Protein AF-A0A1V5JMW4-F1 (afdb_monomer_lite)

Radius of gyration: 37.65 Å; chains: 1; bounding box: 111×52×101 Å

Foldseek 3Di:
DVVVVVLVVLLVVLVVLLCVPPPDNDPDPVSVVLNVVVVVVSVVVVVVVVVVVVVVVVCPDDPPDPDPDPPPPPCPVVVLVVLVVVLVVQLCVLVVCLVVLPQPFDFDKDWDDDPPQDAPDLVLLLVLCVVCVPAPDDALSQVQLVVVCVQQVVQPDDSHRDDAFDFRWDWDWDDDPPDIDTDIDTRDTDHPVVVVVVLVVLCVDPNSVVRVVSGSIDIHTDGDRGDNCDPVNSVSSSVSSCSSSVVVSVVVVCPDPPRPDPPPPDPPPPPPPPD

Structure (mmCIF, N/CA/C/O backbone):
data_AF-A0A1V5JMW4-F1
#
_entry.id   AF-A0A1V5JMW4-F1
#
loop_
_atom_site.group_PDB
_atom_site.id
_atom_site.type_symbol
_atom_site.label_atom_id
_atom_site.label_alt_id
_atom_site.label_comp_id
_atom_site.label_asym_id
_atom_site.label_entity_id
_atom_site.label_seq_id
_atom_site.pdbx_PDB_ins_code
_atom_site.Cartn_x
_atom_site.Cartn_y
_atom_site.Cartn_z
_atom_site.occupancy
_atom_site.B_iso_or_equiv
_atom_site.auth_seq_id
_atom_site.auth_comp_id
_atom_site.auth_asym_id
_atom_site.auth_atom_id
_atom_site.pdbx_PDB_model_num
ATOM 1 N N . MET A 1 1 ? 44.363 -23.159 -26.638 1.00 38.12 1 MET A N 1
ATOM 2 C CA . MET A 1 1 ? 43.922 -22.724 -25.287 1.00 38.12 1 MET A CA 1
ATOM 3 C C . MET A 1 1 ? 43.849 -21.205 -25.114 1.00 38.12 1 MET A C 1
ATOM 5 O O . MET A 1 1 ? 42.805 -20.752 -24.676 1.00 38.12 1 MET A O 1
ATOM 9 N N . LYS A 1 2 ? 44.865 -20.409 -25.498 1.00 34.44 2 LYS A N 1
ATOM 10 C CA . LYS A 1 2 ? 44.879 -18.936 -25.301 1.00 34.44 2 LYS A CA 1
ATOM 11 C C . LYS A 1 2 ? 43.727 -18.145 -25.946 1.00 34.44 2 LYS A C 1
ATOM 13 O O . LYS A 1 2 ? 43.340 -17.118 -25.413 1.00 34.44 2 LYS A O 1
ATOM 18 N N . GLU A 1 3 ? 43.165 -18.594 -27.068 1.00 36.78 3 GLU A N 1
ATOM 19 C CA . GLU A 1 3 ? 42.039 -17.874 -27.691 1.00 36.78 3 GLU A CA 1
ATOM 20 C C . GLU A 1 3 ? 40.740 -18.030 -26.887 1.00 36.78 3 GLU A C 1
ATOM 22 O O . GLU A 1 3 ? 40.018 -17.056 -26.706 1.00 36.78 3 GLU A O 1
ATOM 27 N N . ARG A 1 4 ? 40.479 -19.215 -26.312 1.00 40.41 4 ARG A N 1
ATOM 28 C CA . ARG A 1 4 ? 39.267 -19.488 -25.517 1.00 40.41 4 ARG A CA 1
ATOM 29 C C . ARG A 1 4 ? 39.182 -18.623 -24.252 1.00 40.41 4 ARG A C 1
ATOM 31 O O . ARG A 1 4 ? 38.092 -18.185 -23.900 1.00 40.41 4 ARG A O 1
ATOM 38 N N . SER A 1 5 ? 40.316 -18.320 -23.615 1.00 41.94 5 SER A N 1
ATOM 39 C CA . SER A 1 5 ? 40.361 -17.479 -22.409 1.00 41.94 5 SER A CA 1
ATOM 40 C C . SER A 1 5 ? 40.086 -15.999 -22.691 1.00 41.94 5 SER A C 1
ATOM 42 O O . SER A 1 5 ? 39.535 -15.310 -21.841 1.00 41.94 5 SER A O 1
ATOM 44 N N . VAL A 1 6 ? 40.425 -15.505 -23.887 1.00 44.84 6 VAL A N 1
ATOM 45 C CA . VAL A 1 6 ? 40.206 -14.096 -24.261 1.00 44.84 6 VAL A CA 1
ATOM 46 C C . VAL A 1 6 ? 38.734 -13.831 -24.586 1.00 44.84 6 VAL A C 1
ATOM 48 O O . VAL A 1 6 ? 38.194 -12.813 -24.163 1.00 44.84 6 VAL A O 1
ATOM 51 N N . TYR A 1 7 ? 38.056 -14.760 -25.270 1.00 47.94 7 TYR A N 1
ATOM 52 C CA . TYR A 1 7 ? 36.613 -14.645 -25.520 1.00 47.94 7 TYR A CA 1
ATOM 53 C C . TYR A 1 7 ? 35.798 -14.771 -24.229 1.00 47.94 7 TYR A C 1
ATOM 55 O O . TYR A 1 7 ? 34.885 -13.979 -24.016 1.00 47.94 7 TYR A O 1
ATOM 63 N N . ALA A 1 8 ? 36.165 -15.704 -23.344 1.00 49.25 8 ALA A N 1
ATOM 64 C CA . ALA A 1 8 ? 35.539 -15.826 -22.029 1.00 49.25 8 ALA A CA 1
ATOM 65 C C . ALA A 1 8 ? 35.723 -14.550 -21.188 1.00 49.25 8 ALA A C 1
ATOM 67 O O . ALA A 1 8 ? 34.772 -14.089 -20.567 1.00 49.25 8 ALA A O 1
ATOM 68 N N . GLY A 1 9 ? 36.910 -13.932 -21.238 1.00 43.34 9 GLY A N 1
ATOM 69 C CA . GLY A 1 9 ? 37.184 -12.663 -20.563 1.00 43.34 9 GLY A CA 1
ATOM 70 C C . GLY A 1 9 ? 36.369 -11.491 -21.116 1.00 43.34 9 GLY A C 1
ATOM 71 O O . GLY A 1 9 ? 35.795 -10.737 -20.342 1.00 43.34 9 GLY A O 1
ATOM 72 N N . ALA A 1 10 ? 36.251 -11.354 -22.440 1.00 49.78 10 ALA A N 1
ATOM 73 C CA . ALA A 1 10 ? 35.463 -10.278 -23.051 1.00 49.78 10 ALA A CA 1
ATOM 74 C C . ALA A 1 10 ? 33.954 -10.416 -22.772 1.00 49.78 10 ALA A C 1
ATOM 76 O O . ALA A 1 10 ? 33.285 -9.419 -22.511 1.00 49.78 10 ALA A O 1
ATOM 77 N N . VAL A 1 11 ? 33.430 -11.648 -22.775 1.00 53.25 11 VAL A N 1
ATOM 78 C CA . VAL A 1 11 ? 32.032 -11.933 -22.409 1.00 53.25 11 VAL A CA 1
ATOM 79 C C . VAL A 1 11 ? 31.797 -11.677 -20.920 1.00 53.25 11 VAL A C 1
ATOM 81 O O . VAL A 1 11 ? 30.796 -11.060 -20.572 1.00 53.25 11 VAL A O 1
ATOM 84 N N . ALA A 1 12 ? 32.728 -12.074 -20.049 1.00 51.03 12 ALA A N 1
ATOM 85 C CA . ALA A 1 12 ? 32.632 -11.818 -18.615 1.00 51.03 12 ALA A CA 1
ATOM 86 C C . ALA A 1 12 ? 32.684 -10.317 -18.293 1.00 51.03 12 ALA A C 1
ATOM 88 O O . ALA A 1 12 ? 31.871 -9.833 -17.515 1.00 51.03 12 ALA A O 1
ATOM 89 N N . VAL A 1 13 ? 33.578 -9.557 -18.932 1.00 50.00 13 VAL A N 1
ATOM 90 C CA . VAL A 1 13 ? 33.676 -8.101 -18.740 1.00 50.00 13 VAL A CA 1
ATOM 91 C C . VAL A 1 13 ? 32.442 -7.389 -19.295 1.00 50.00 13 VAL A C 1
ATOM 93 O O . VAL A 1 13 ? 31.904 -6.512 -18.627 1.00 50.00 13 VAL A O 1
ATOM 96 N N . GLY A 1 14 ? 31.937 -7.795 -20.465 1.00 50.16 14 GLY A N 1
ATOM 97 C CA . GLY A 1 14 ? 30.683 -7.269 -21.011 1.00 50.16 14 GLY A CA 1
ATOM 98 C C . GLY A 1 14 ? 29.483 -7.561 -20.107 1.00 50.16 14 GLY A C 1
ATOM 99 O O . GLY A 1 14 ? 28.686 -6.667 -19.846 1.00 50.16 14 GLY A O 1
ATOM 100 N N . ALA A 1 15 ? 29.391 -8.780 -19.567 1.00 52.19 15 ALA A N 1
ATOM 101 C CA . ALA A 1 15 ? 28.340 -9.167 -18.630 1.00 52.19 15 ALA A CA 1
ATOM 102 C C . ALA A 1 15 ? 28.423 -8.381 -17.312 1.00 52.19 15 ALA A C 1
ATOM 104 O O . ALA A 1 15 ? 27.405 -7.893 -16.838 1.00 52.19 15 ALA A O 1
ATOM 105 N N . VAL A 1 16 ? 29.622 -8.198 -16.752 1.00 51.16 16 VAL A N 1
ATOM 106 C CA . VAL A 1 16 ? 29.826 -7.445 -15.503 1.00 51.16 16 VAL A CA 1
ATOM 107 C C . VAL A 1 16 ? 29.512 -5.961 -15.689 1.00 51.16 16 VAL A C 1
ATOM 109 O O . VAL A 1 16 ? 28.804 -5.393 -14.870 1.00 51.16 16 VAL A O 1
ATOM 112 N N . VAL A 1 17 ? 29.957 -5.333 -16.780 1.00 53.31 17 VAL A N 1
ATOM 113 C CA . VAL A 1 17 ? 29.645 -3.919 -17.058 1.00 53.31 17 VAL A CA 1
ATOM 114 C C . VAL A 1 17 ? 28.142 -3.718 -17.274 1.00 53.31 17 VAL A C 1
ATOM 116 O O . VAL A 1 17 ? 27.584 -2.739 -16.789 1.00 53.31 17 VAL A O 1
ATOM 119 N N . LEU A 1 18 ? 27.464 -4.662 -17.934 1.00 50.41 18 LEU A N 1
ATOM 120 C CA . LEU A 1 18 ? 26.011 -4.610 -18.121 1.00 50.41 18 LEU A CA 1
ATOM 121 C C . LEU A 1 18 ? 25.234 -4.833 -16.813 1.00 50.41 18 LEU A C 1
ATOM 123 O O . LEU A 1 18 ? 24.204 -4.195 -16.625 1.00 50.41 18 LEU A O 1
ATOM 127 N N . LEU A 1 19 ? 25.732 -5.683 -15.908 1.00 53.03 19 LEU A N 1
ATOM 128 C CA . LEU A 1 19 ? 25.155 -5.897 -14.573 1.00 53.03 19 LEU A CA 1
ATOM 129 C C . LEU A 1 19 ? 25.365 -4.695 -13.638 1.00 53.03 19 LEU A C 1
ATOM 131 O O . LEU A 1 19 ? 24.512 -4.418 -12.803 1.00 53.03 19 LEU A O 1
ATOM 135 N N . SER A 1 20 ? 26.468 -3.957 -13.789 1.00 47.12 20 SER A N 1
ATOM 136 C CA . SER A 1 20 ? 26.766 -2.773 -12.969 1.00 47.12 20 SER A CA 1
ATOM 137 C C . SER A 1 20 ? 26.014 -1.508 -13.399 1.00 47.12 20 SER A C 1
ATOM 139 O O . SER A 1 20 ? 25.939 -0.560 -12.627 1.00 47.12 20 SER A O 1
ATOM 141 N N . LEU A 1 21 ? 25.481 -1.469 -14.625 1.00 48.00 21 LEU A N 1
ATOM 142 C CA . LEU A 1 21 ? 24.692 -0.347 -15.159 1.00 48.00 21 LEU A CA 1
ATOM 143 C C . LEU A 1 21 ? 23.177 -0.515 -14.945 1.00 48.00 21 LEU A C 1
ATOM 145 O O . LEU A 1 21 ? 22.416 0.410 -15.230 1.00 48.00 21 LEU A O 1
ATOM 149 N N . SER A 1 22 ? 22.726 -1.675 -14.460 1.00 48.12 22 SER A N 1
ATOM 150 C CA . SER A 1 22 ? 21.332 -1.896 -14.084 1.00 48.12 22 SER A CA 1
ATOM 151 C C . SER A 1 22 ? 21.105 -1.489 -12.628 1.00 48.12 22 SER A C 1
ATOM 153 O O . SER A 1 22 ? 21.136 -2.329 -11.727 1.00 48.12 22 SER A O 1
ATOM 155 N N . ASP A 1 23 ? 20.844 -0.204 -12.395 1.00 46.22 23 ASP A N 1
ATOM 156 C CA . ASP A 1 23 ? 20.206 0.240 -11.154 1.00 46.22 23 ASP A CA 1
ATOM 157 C C . ASP A 1 23 ? 18.782 -0.334 -11.118 1.00 46.22 23 ASP A C 1
ATOM 159 O O . ASP A 1 23 ? 17.841 0.214 -11.691 1.00 46.22 23 ASP A O 1
ATOM 163 N N . GLY A 1 24 ? 18.643 -1.508 -10.502 1.00 49.34 24 GLY A N 1
ATOM 164 C CA . GLY A 1 24 ? 17.380 -2.233 -10.387 1.00 49.34 24 GLY A CA 1
ATOM 165 C C . GLY A 1 24 ? 17.503 -3.661 -10.899 1.00 49.34 24 GLY A C 1
ATOM 166 O O . GLY A 1 24 ? 17.182 -3.952 -12.049 1.00 49.34 24 GLY A O 1
ATOM 167 N N . LEU A 1 25 ? 17.912 -4.561 -10.004 1.00 44.81 25 LEU A N 1
ATOM 168 C CA . LEU A 1 25 ? 18.184 -5.991 -10.213 1.00 44.81 25 LEU A CA 1
ATOM 169 C C . LEU A 1 25 ? 17.066 -6.828 -10.887 1.00 44.81 25 LEU A C 1
ATOM 171 O O . LEU A 1 25 ? 17.274 -8.016 -11.106 1.00 44.81 25 LEU A O 1
ATOM 175 N N . PHE A 1 26 ? 15.911 -6.258 -11.259 1.00 45.25 26 PHE A N 1
ATOM 176 C CA . PHE A 1 26 ? 14.778 -6.995 -11.844 1.00 45.25 26 PHE A CA 1
ATOM 177 C C . PHE A 1 26 ? 13.937 -6.229 -12.893 1.00 45.25 26 PHE A C 1
ATOM 179 O O . PHE A 1 26 ? 12.849 -6.679 -13.244 1.00 45.25 26 PHE A O 1
ATOM 186 N N . ALA A 1 27 ? 14.391 -5.090 -13.429 1.00 45.91 27 ALA A N 1
ATOM 187 C CA . ALA A 1 27 ? 13.466 -4.133 -14.056 1.00 45.91 27 ALA A CA 1
ATOM 188 C C . ALA A 1 27 ? 13.077 -4.331 -15.540 1.00 45.91 27 ALA A C 1
ATOM 190 O O . ALA A 1 27 ? 12.331 -3.506 -16.048 1.00 45.91 27 ALA A O 1
ATOM 191 N N . SER A 1 28 ? 13.496 -5.366 -16.278 1.00 53.78 28 SER A N 1
ATOM 192 C CA . SER A 1 28 ? 12.786 -5.686 -17.537 1.00 53.78 28 SER A CA 1
ATOM 193 C C . SER A 1 28 ? 13.147 -7.048 -18.122 1.00 53.78 28 SER A C 1
ATOM 195 O O . SER A 1 28 ? 14.318 -7.404 -18.268 1.00 53.78 28 SER A O 1
ATOM 197 N N . ARG A 1 29 ? 12.127 -7.784 -18.583 1.00 47.81 29 ARG A N 1
ATOM 198 C CA . ARG A 1 29 ? 12.285 -8.944 -19.482 1.00 47.81 29 ARG A CA 1
ATOM 199 C C . ARG A 1 29 ? 13.147 -8.589 -20.703 1.00 47.81 29 ARG A C 1
ATOM 201 O O . ARG A 1 29 ? 13.899 -9.424 -21.191 1.00 47.81 29 ARG A O 1
ATOM 208 N N . SER A 1 30 ? 13.106 -7.329 -21.128 1.00 49.81 30 SER A N 1
ATOM 209 C CA . SER A 1 30 ? 13.914 -6.726 -22.191 1.00 49.81 30 SER A CA 1
ATOM 210 C C . SER A 1 30 ? 15.425 -6.833 -21.945 1.00 49.81 30 SER A C 1
ATOM 212 O O . SER A 1 30 ? 16.173 -7.132 -22.873 1.00 49.81 30 SER A O 1
ATOM 214 N N . PHE A 1 31 ? 15.885 -6.650 -20.701 1.00 53.56 31 PHE A N 1
ATOM 215 C CA . PHE A 1 31 ? 17.301 -6.772 -20.340 1.00 53.56 31 PHE A CA 1
ATOM 216 C C . PHE A 1 31 ? 17.781 -8.229 -20.393 1.00 53.56 31 PHE A C 1
ATOM 218 O O . PHE A 1 31 ? 18.826 -8.517 -20.979 1.00 53.56 31 PHE A O 1
ATOM 225 N N . LEU A 1 32 ? 16.980 -9.163 -19.866 1.00 53.50 32 LEU A N 1
ATOM 226 C CA . LEU A 1 32 ? 17.271 -10.600 -19.930 1.00 53.50 32 LEU A CA 1
ATOM 227 C C . LEU A 1 32 ? 17.246 -11.127 -21.371 1.00 53.50 32 LEU A C 1
ATOM 229 O O . LEU A 1 32 ? 18.100 -11.928 -21.745 1.00 53.50 32 LEU A O 1
ATOM 233 N N . LEU A 1 33 ? 16.323 -10.636 -22.203 1.00 51.91 33 LEU A N 1
ATOM 234 C CA . LEU A 1 33 ? 16.272 -10.955 -23.632 1.00 51.91 33 LEU A CA 1
ATOM 235 C C . LEU A 1 33 ? 17.465 -10.362 -24.392 1.00 51.91 33 LEU A C 1
ATOM 237 O O . LEU A 1 33 ? 18.016 -11.030 -25.263 1.00 51.91 33 LEU A O 1
ATOM 241 N N . GLY A 1 34 ? 17.914 -9.153 -24.042 1.00 56.25 34 GLY A N 1
ATOM 242 C CA . GLY A 1 34 ? 19.102 -8.525 -24.625 1.00 56.25 34 GLY A CA 1
ATOM 243 C C . GLY A 1 34 ? 20.405 -9.253 -24.272 1.00 56.25 34 GLY A C 1
ATOM 244 O O . GLY A 1 34 ? 21.227 -9.522 -25.152 1.00 56.25 34 GLY A O 1
ATOM 245 N N . LEU A 1 35 ? 20.579 -9.645 -23.006 1.00 60.47 35 LEU A N 1
ATOM 246 C CA . LEU A 1 35 ? 21.697 -10.490 -22.570 1.00 60.47 35 LEU A CA 1
ATOM 247 C C . LEU A 1 35 ? 21.628 -11.884 -23.202 1.00 60.47 35 LEU A C 1
ATOM 249 O O . LEU A 1 35 ? 22.633 -12.383 -23.706 1.00 60.47 35 LEU A O 1
ATOM 253 N N . GLY A 1 36 ? 20.444 -12.495 -23.250 1.00 56.00 36 GLY A N 1
ATOM 254 C CA . GLY A 1 36 ? 20.224 -13.785 -23.906 1.00 56.00 36 GLY A CA 1
ATOM 255 C C . GLY A 1 36 ? 20.567 -13.741 -25.396 1.00 56.00 36 GLY A C 1
ATOM 256 O O . GLY A 1 36 ? 21.306 -14.587 -25.889 1.00 56.00 36 GLY A O 1
ATOM 257 N N . ALA A 1 37 ? 20.118 -12.711 -26.114 1.00 54.78 37 ALA A N 1
ATOM 258 C CA . ALA A 1 37 ? 20.396 -12.550 -27.537 1.00 54.78 37 ALA A CA 1
ATOM 259 C C . ALA A 1 37 ? 21.886 -12.297 -27.815 1.00 54.78 37 ALA A C 1
ATOM 261 O O . ALA A 1 37 ? 22.452 -12.879 -28.740 1.00 54.78 37 ALA A O 1
ATOM 262 N N . THR A 1 38 ? 22.554 -11.470 -27.006 1.00 61.69 38 THR A N 1
ATOM 263 C CA . THR A 1 38 ? 23.985 -11.171 -27.190 1.00 61.69 38 THR A CA 1
ATOM 264 C C . THR A 1 38 ? 24.879 -12.360 -26.828 1.00 61.69 38 THR A C 1
ATOM 266 O O . THR A 1 38 ? 25.836 -12.652 -27.553 1.00 61.69 38 THR A O 1
ATOM 269 N N . THR A 1 39 ? 24.548 -13.108 -25.774 1.00 65.69 39 THR A N 1
ATOM 270 C CA . THR A 1 39 ? 25.250 -14.349 -25.401 1.00 65.69 39 THR A CA 1
ATOM 271 C C . THR A 1 39 ? 25.006 -15.468 -26.415 1.00 65.69 39 THR A C 1
ATOM 273 O O . THR A 1 39 ? 25.954 -16.131 -26.831 1.00 65.69 39 THR A O 1
ATOM 276 N N . ALA A 1 40 ? 23.778 -15.628 -26.914 1.00 58.12 40 ALA A N 1
ATOM 277 C CA . ALA A 1 40 ? 23.461 -16.607 -27.952 1.00 58.12 40 ALA A CA 1
ATOM 278 C C . ALA A 1 40 ? 24.160 -16.285 -29.281 1.00 58.12 40 ALA A C 1
ATOM 280 O O . ALA A 1 40 ? 24.740 -17.174 -29.903 1.00 58.12 40 ALA A O 1
ATOM 281 N N . LEU A 1 41 ? 24.181 -15.014 -29.697 1.00 62.28 41 LEU A N 1
ATOM 282 C CA . LEU A 1 41 ? 24.860 -14.585 -30.923 1.00 62.28 41 LEU A CA 1
ATOM 283 C C . LEU A 1 41 ? 26.381 -14.774 -30.824 1.00 62.28 41 LEU A C 1
ATOM 285 O O . LEU A 1 41 ? 27.020 -15.226 -31.777 1.00 62.28 41 LEU A O 1
ATOM 289 N N . THR A 1 42 ? 26.974 -14.471 -29.665 1.00 65.81 42 THR A N 1
ATOM 290 C CA . THR A 1 42 ? 28.410 -14.691 -29.436 1.00 65.81 42 THR A CA 1
ATOM 291 C C . THR A 1 42 ? 28.758 -16.181 -29.365 1.00 65.81 42 THR A C 1
ATOM 293 O O . THR A 1 42 ? 29.750 -16.588 -29.974 1.00 65.81 42 THR A O 1
ATOM 296 N N . ALA A 1 43 ? 27.923 -17.013 -28.734 1.00 62.31 43 ALA A N 1
ATOM 297 C CA . ALA A 1 43 ? 28.082 -18.468 -28.708 1.00 62.31 43 ALA A CA 1
ATOM 298 C C . ALA A 1 43 ? 27.934 -19.099 -30.105 1.00 62.31 43 ALA A C 1
ATOM 300 O O . ALA A 1 43 ? 28.785 -19.890 -30.512 1.00 62.31 43 ALA A O 1
ATOM 301 N N . ALA A 1 44 ? 26.926 -18.696 -30.884 1.00 57.06 44 ALA A N 1
ATOM 302 C CA . ALA A 1 44 ? 26.737 -19.152 -32.261 1.00 57.06 44 ALA A CA 1
ATOM 303 C C . ALA A 1 44 ? 27.935 -18.780 -33.149 1.00 57.06 44 ALA A C 1
ATOM 305 O O . ALA A 1 44 ? 28.423 -19.596 -33.933 1.00 57.06 44 ALA A O 1
ATOM 306 N N . MET A 1 45 ? 28.479 -17.571 -32.978 1.00 61.72 45 MET A N 1
ATOM 307 C CA . MET A 1 45 ? 29.656 -17.130 -33.722 1.00 61.72 45 MET A CA 1
ATOM 308 C C . MET A 1 45 ? 30.934 -17.875 -33.298 1.00 61.72 45 MET A C 1
ATOM 310 O O . MET A 1 45 ? 31.808 -18.114 -34.137 1.00 61.72 45 MET A O 1
ATOM 314 N N . ALA A 1 46 ? 31.045 -18.283 -32.030 1.00 63.25 46 ALA A N 1
ATOM 315 C CA . ALA A 1 46 ? 32.133 -19.126 -31.539 1.00 63.25 46 ALA A CA 1
ATOM 316 C C . ALA A 1 46 ? 32.042 -20.563 -32.083 1.00 63.25 46 ALA A C 1
ATOM 318 O O . ALA A 1 46 ? 33.045 -21.090 -32.566 1.00 63.25 46 ALA A O 1
ATOM 319 N N . LEU A 1 47 ? 30.848 -21.165 -32.086 1.00 56.75 47 LEU A N 1
ATOM 320 C CA . LEU A 1 47 ? 30.606 -22.510 -32.622 1.00 56.75 47 LEU A CA 1
ATOM 321 C C . LEU A 1 47 ? 30.862 -22.577 -34.131 1.00 56.75 47 LEU A C 1
ATOM 323 O O . LEU A 1 47 ? 31.635 -23.423 -34.579 1.00 56.75 47 LEU A O 1
ATOM 327 N N . PHE A 1 48 ? 30.339 -21.616 -34.899 1.00 61.28 48 PHE A N 1
ATOM 328 C CA . PHE A 1 48 ? 30.591 -21.511 -36.341 1.00 61.28 48 PHE A CA 1
ATOM 329 C C . PHE A 1 48 ? 32.087 -21.376 -36.669 1.00 61.28 48 PHE A C 1
ATOM 331 O O . PHE A 1 48 ? 32.576 -21.852 -37.697 1.00 61.28 48 PHE A O 1
ATOM 338 N N . ARG A 1 49 ? 32.858 -20.722 -35.791 1.00 60.00 49 ARG A N 1
ATOM 339 C CA . ARG A 1 49 ? 34.317 -20.643 -35.939 1.00 60.00 49 ARG A CA 1
ATOM 340 C C . ARG A 1 49 ? 35.012 -21.953 -35.608 1.00 60.00 49 ARG A C 1
ATOM 342 O O . ARG A 1 49 ? 35.947 -22.301 -36.326 1.00 60.00 49 ARG A O 1
ATOM 349 N N . MET A 1 50 ? 34.565 -22.656 -34.570 1.00 54.56 50 MET A N 1
ATOM 350 C CA . MET A 1 50 ? 35.150 -23.928 -34.146 1.00 54.56 50 MET A CA 1
ATOM 351 C C . MET A 1 50 ? 34.961 -25.005 -35.218 1.00 54.56 50 MET A C 1
ATOM 353 O O . MET A 1 50 ? 35.926 -25.653 -35.614 1.00 54.56 50 MET A O 1
ATOM 357 N N . GLU A 1 51 ? 33.759 -25.095 -35.785 1.00 54.44 51 GLU A N 1
ATOM 358 C CA . GLU A 1 51 ? 33.432 -26.003 -36.887 1.00 54.44 51 GLU A CA 1
ATOM 359 C C . GLU A 1 51 ? 34.315 -25.740 -38.122 1.00 54.44 51 GLU A C 1
ATOM 361 O O . GLU A 1 51 ? 34.876 -26.650 -38.736 1.00 54.44 51 GLU A O 1
ATOM 366 N N . ARG A 1 52 ? 34.544 -24.462 -38.443 1.00 56.59 52 ARG A N 1
ATOM 367 C CA . ARG A 1 52 ? 35.386 -24.062 -39.577 1.00 56.59 52 ARG A CA 1
ATOM 368 C C . ARG A 1 52 ? 36.887 -24.243 -39.318 1.00 56.59 52 ARG A C 1
ATOM 370 O O . ARG A 1 52 ? 37.646 -24.386 -40.279 1.00 56.59 52 ARG A O 1
ATOM 377 N N . GLN A 1 53 ? 37.324 -24.209 -38.057 1.00 55.41 53 GLN A N 1
ATOM 378 C CA . GLN A 1 53 ? 38.692 -24.548 -37.649 1.00 55.41 53 GLN A CA 1
ATOM 379 C C . GLN A 1 53 ? 38.929 -26.057 -37.741 1.00 55.41 53 GLN A C 1
ATOM 381 O O . GLN A 1 53 ? 39.901 -26.457 -38.377 1.00 55.41 53 GLN A O 1
ATOM 386 N N . TRP A 1 54 ? 38.007 -26.883 -37.242 1.00 48.16 54 TRP A N 1
ATOM 387 C CA . TRP A 1 54 ? 38.072 -28.339 -37.403 1.00 48.16 54 TRP A CA 1
ATOM 388 C C . TRP A 1 54 ? 38.071 -28.760 -38.877 1.00 48.16 54 TRP A C 1
ATOM 390 O O . TRP A 1 54 ? 38.907 -29.558 -39.296 1.00 48.16 54 TRP A O 1
ATOM 400 N N . GLY A 1 55 ? 37.252 -28.120 -39.718 1.00 54.72 55 GLY A N 1
ATOM 401 C CA . GLY A 1 55 ? 37.287 -28.336 -41.170 1.00 54.72 55 GLY A CA 1
ATOM 402 C C . GLY A 1 55 ? 38.595 -27.907 -41.861 1.00 54.72 55 GLY A C 1
ATOM 403 O O . GLY A 1 55 ? 38.848 -28.305 -42.999 1.00 54.72 55 GLY A O 1
ATOM 404 N N . ARG A 1 56 ? 39.437 -27.092 -41.205 1.00 53.09 56 ARG A N 1
ATOM 405 C CA . ARG A 1 56 ? 40.783 -26.722 -41.681 1.00 53.09 56 ARG A CA 1
ATOM 406 C C . ARG A 1 56 ? 41.869 -27.655 -41.150 1.00 53.09 56 ARG A C 1
ATOM 408 O O . ARG A 1 56 ? 42.800 -27.935 -41.896 1.00 53.09 56 ARG A O 1
ATOM 415 N N . GLU A 1 57 ? 41.749 -28.142 -39.918 1.00 49.38 57 GLU A N 1
ATOM 416 C CA . GLU A 1 57 ? 42.703 -29.083 -39.311 1.00 49.38 57 GLU A CA 1
ATOM 417 C C . GLU A 1 57 ? 42.652 -30.469 -39.977 1.00 49.38 57 GLU A C 1
ATOM 419 O O . GLU A 1 57 ? 43.694 -31.088 -40.171 1.00 49.38 57 GLU A O 1
ATOM 424 N N . HIS A 1 58 ? 41.481 -30.910 -40.456 1.00 48.06 58 HIS A N 1
ATOM 425 C CA . HIS A 1 58 ? 41.345 -32.163 -41.216 1.00 48.06 58 HIS A CA 1
ATOM 426 C C . HIS A 1 58 ? 41.808 -32.084 -42.687 1.00 48.06 58 HIS A C 1
ATOM 428 O O . HIS A 1 58 ? 41.739 -33.077 -43.410 1.00 48.06 58 HIS A O 1
ATOM 434 N N . ARG A 1 59 ? 42.324 -30.938 -43.159 1.00 48.84 59 ARG A N 1
ATOM 435 C CA . ARG A 1 59 ? 42.926 -30.805 -44.500 1.00 48.84 59 ARG A CA 1
ATOM 436 C C . ARG A 1 59 ? 44.448 -30.966 -44.439 1.00 48.84 59 ARG A C 1
ATOM 438 O O . ARG A 1 59 ? 45.187 -30.034 -44.736 1.00 48.84 59 ARG A O 1
ATOM 445 N N . LEU A 1 60 ? 44.914 -32.163 -44.078 1.00 54.34 60 LEU A N 1
ATOM 446 C CA . LEU A 1 60 ? 46.334 -32.550 -44.179 1.00 54.34 60 LEU A CA 1
ATOM 447 C C . LEU A 1 60 ? 46.795 -32.770 -45.633 1.00 54.34 60 LEU A C 1
ATOM 449 O O . LEU A 1 60 ? 47.992 -32.784 -45.900 1.00 54.34 60 LEU A O 1
ATOM 453 N N . PHE A 1 61 ? 45.860 -32.846 -46.585 1.00 52.38 61 PHE A N 1
ATOM 454 C CA . PHE A 1 61 ? 46.157 -32.908 -48.013 1.00 52.38 61 PHE A CA 1
ATOM 455 C C . PHE A 1 61 ? 45.727 -31.608 -48.694 1.00 52.38 61 PHE A C 1
ATOM 457 O O . PHE A 1 61 ? 44.548 -31.375 -48.966 1.00 52.38 61 PHE A O 1
ATOM 464 N N . LEU A 1 62 ? 46.700 -30.735 -48.952 1.00 53.50 62 LEU A N 1
ATOM 465 C CA . LEU A 1 62 ? 46.552 -29.624 -49.886 1.00 53.50 62 LEU A CA 1
ATOM 466 C C . LEU A 1 62 ? 46.835 -30.174 -51.290 1.00 53.50 62 LEU A C 1
ATOM 468 O O . LEU A 1 62 ? 47.998 -30.456 -51.580 1.00 53.50 62 LEU A O 1
ATOM 472 N N . PRO A 1 63 ? 45.830 -30.351 -52.169 1.00 55.34 63 PRO A N 1
ATOM 473 C CA . PRO A 1 63 ? 46.120 -30.658 -53.560 1.00 55.34 63 PRO A CA 1
ATOM 474 C C . PRO A 1 63 ? 46.890 -29.472 -54.145 1.00 55.34 63 PRO A C 1
ATOM 476 O O . PRO A 1 63 ? 46.364 -28.358 -54.192 1.00 55.34 63 PRO A O 1
ATOM 479 N N . LEU A 1 64 ? 48.141 -29.699 -54.549 1.00 54.84 64 LEU A N 1
ATOM 480 C CA . LEU A 1 64 ? 48.921 -28.724 -55.305 1.00 54.84 64 LEU A CA 1
ATOM 481 C C . LEU A 1 64 ? 48.238 -28.549 -56.668 1.00 54.84 64 LEU A C 1
ATOM 483 O O . LEU A 1 64 ? 48.154 -29.511 -57.435 1.00 54.84 64 LEU A O 1
ATOM 487 N N . PRO A 1 65 ? 47.681 -27.366 -56.970 1.00 54.34 65 PRO A N 1
ATOM 488 C CA . PRO A 1 65 ? 46.994 -27.164 -58.232 1.00 54.34 65 PRO A CA 1
ATOM 489 C C . PRO A 1 65 ? 48.033 -27.069 -59.358 1.00 54.34 65 PRO A C 1
ATOM 491 O O . PRO A 1 65 ? 48.861 -26.166 -59.363 1.00 54.34 65 PRO A O 1
ATOM 494 N N . ILE A 1 66 ? 47.967 -27.985 -60.329 1.00 56.38 66 ILE A N 1
ATOM 495 C CA . ILE A 1 66 ? 48.841 -28.009 -61.524 1.00 56.38 66 ILE A CA 1
ATOM 496 C C . ILE A 1 66 ? 48.504 -26.851 -62.495 1.00 56.38 66 ILE A C 1
ATOM 498 O O . ILE A 1 66 ? 49.268 -26.538 -63.401 1.00 56.38 66 ILE A O 1
ATOM 502 N N . LEU A 1 67 ? 47.386 -26.152 -62.274 1.00 55.75 67 LEU A N 1
ATOM 503 C CA . LEU A 1 67 ? 46.966 -24.973 -63.034 1.00 55.75 67 LEU A CA 1
ATOM 504 C C . LEU A 1 67 ? 46.732 -23.784 -62.090 1.00 55.75 67 LEU A C 1
ATOM 506 O O . LEU A 1 67 ? 46.088 -23.965 -61.048 1.00 55.75 67 LEU A O 1
ATOM 510 N N . PRO A 1 68 ? 47.173 -22.561 -62.446 1.00 51.03 68 PRO A N 1
ATOM 511 C CA . PRO A 1 68 ? 46.888 -21.365 -61.668 1.00 51.03 68 PRO A CA 1
ATOM 512 C C . PRO A 1 68 ? 45.388 -21.062 -61.754 1.00 51.03 68 PRO A C 1
ATOM 514 O O . PRO A 1 68 ? 44.906 -20.404 -62.672 1.00 51.03 68 PRO A O 1
ATOM 517 N N . ARG A 1 69 ? 44.609 -21.563 -60.792 1.00 54.28 69 ARG A N 1
ATOM 518 C CA . ARG A 1 69 ? 43.234 -21.094 -60.610 1.00 54.28 69 ARG A CA 1
ATOM 519 C C . ARG A 1 69 ? 43.298 -19.635 -60.155 1.00 54.28 69 ARG A C 1
ATOM 521 O O . ARG A 1 69 ? 44.008 -19.365 -59.183 1.00 54.28 69 ARG A O 1
ATOM 528 N N . PRO A 1 70 ? 42.536 -18.707 -60.764 1.00 45.09 70 PRO A N 1
ATOM 529 C CA . PRO A 1 70 ? 42.360 -17.390 -60.182 1.00 45.09 70 PRO A CA 1
ATOM 530 C C . PRO A 1 70 ? 41.740 -17.604 -58.807 1.00 45.09 70 PRO A C 1
ATOM 532 O O . PRO A 1 70 ? 40.627 -18.123 -58.672 1.00 45.09 70 PRO A O 1
ATOM 535 N N . TRP A 1 71 ? 42.513 -17.287 -57.776 1.00 44.91 71 TRP A N 1
ATOM 536 C CA . TRP A 1 71 ? 42.093 -17.389 -56.394 1.00 44.91 71 TRP A CA 1
ATOM 537 C C . TRP A 1 71 ? 40.911 -16.437 -56.223 1.00 44.91 71 TRP A C 1
ATOM 539 O O . TRP A 1 71 ? 41.088 -15.242 -56.002 1.00 44.91 71 TRP A O 1
ATOM 549 N N . ARG A 1 72 ? 39.676 -16.935 -56.360 1.00 47.94 72 ARG A N 1
ATOM 550 C CA . ARG A 1 72 ? 38.497 -16.184 -55.930 1.00 47.94 72 ARG A CA 1
ATOM 551 C C . ARG A 1 72 ? 38.654 -16.027 -54.426 1.00 47.94 72 ARG A C 1
ATOM 553 O O . ARG A 1 72 ? 38.415 -16.971 -53.676 1.00 47.94 72 ARG A O 1
ATOM 560 N N . GLY A 1 73 ? 39.144 -14.862 -54.002 1.00 45.53 73 GLY A N 1
ATOM 561 C CA . GLY A 1 73 ? 39.227 -14.439 -52.611 1.00 45.53 73 GLY A CA 1
ATOM 562 C C . GLY A 1 73 ? 37.830 -14.476 -52.010 1.00 45.53 73 GLY A C 1
ATOM 563 O O . GLY A 1 73 ? 37.089 -13.500 -52.059 1.00 45.53 73 GLY A O 1
ATOM 564 N N . GLY A 1 74 ? 37.436 -15.652 -51.524 1.00 44.06 74 GLY A N 1
ATOM 565 C CA . GLY A 1 74 ? 36.086 -15.925 -51.071 1.00 44.06 74 GLY A CA 1
ATOM 566 C C . GLY A 1 74 ? 35.697 -14.981 -49.943 1.00 44.06 74 GLY A C 1
ATOM 567 O O . GLY A 1 74 ? 36.250 -15.057 -48.848 1.00 44.06 74 GLY A O 1
ATOM 568 N N . ALA A 1 75 ? 34.726 -14.116 -50.231 1.00 47.41 75 ALA A N 1
ATOM 569 C CA . ALA A 1 75 ? 33.848 -13.442 -49.278 1.00 47.41 75 ALA A CA 1
ATOM 570 C C . ALA A 1 75 ? 34.515 -12.706 -48.094 1.00 47.41 75 ALA A C 1
ATOM 572 O O . ALA A 1 75 ? 33.885 -12.537 -47.050 1.00 47.41 75 ALA A O 1
ATOM 573 N N . ALA A 1 76 ? 35.757 -12.230 -48.229 1.00 47.50 76 ALA A N 1
ATOM 574 C CA . ALA A 1 76 ? 36.350 -11.351 -47.216 1.00 47.50 76 ALA A CA 1
ATOM 575 C C . ALA A 1 76 ? 35.602 -10.003 -47.155 1.00 47.50 76 ALA A C 1
ATOM 577 O O . ALA A 1 76 ? 35.249 -9.551 -46.070 1.00 47.50 76 ALA A O 1
ATOM 578 N N . LEU A 1 77 ? 35.227 -9.443 -48.317 1.00 44.12 77 LEU A N 1
ATOM 579 C CA . LEU A 1 77 ? 34.453 -8.195 -48.407 1.00 44.12 77 LEU A CA 1
ATOM 580 C C . LEU A 1 77 ? 33.027 -8.293 -47.826 1.00 44.12 77 LEU A C 1
ATOM 582 O O . LEU A 1 77 ? 32.479 -7.287 -47.385 1.00 44.12 77 LEU A O 1
ATOM 586 N N . GLY A 1 78 ? 32.413 -9.482 -47.816 1.00 51.59 78 GLY A N 1
ATOM 587 C CA . GLY A 1 78 ? 31.069 -9.684 -47.254 1.00 51.59 78 GLY A CA 1
ATOM 588 C C . GLY A 1 78 ? 31.062 -9.784 -45.726 1.00 51.59 78 GLY A C 1
ATOM 589 O O . GLY A 1 78 ? 30.100 -9.374 -45.081 1.00 51.59 78 GLY A O 1
ATOM 590 N N . ARG A 1 79 ? 32.157 -10.282 -45.135 1.00 55.38 79 ARG A N 1
ATOM 591 C CA . ARG A 1 79 ? 32.298 -10.463 -43.683 1.00 55.38 79 ARG A CA 1
ATOM 592 C C . ARG A 1 79 ? 32.386 -9.131 -42.940 1.00 55.38 79 ARG A C 1
ATOM 594 O O . ARG A 1 79 ? 31.760 -8.990 -41.895 1.00 55.38 79 ARG A O 1
ATOM 601 N N . ASP A 1 80 ? 33.128 -8.175 -43.491 1.00 60.50 80 ASP A N 1
ATOM 602 C CA . ASP A 1 80 ? 33.287 -6.849 -42.884 1.00 60.50 80 ASP A CA 1
ATOM 603 C C . ASP A 1 80 ? 32.002 -6.018 -42.978 1.00 60.50 80 ASP A C 1
ATOM 605 O O . ASP A 1 80 ? 31.672 -5.281 -42.055 1.00 60.50 80 ASP A O 1
ATOM 609 N N . ARG A 1 81 ? 31.227 -6.177 -44.057 1.00 64.94 81 ARG A N 1
ATOM 610 C CA . ARG A 1 81 ? 29.923 -5.513 -44.202 1.00 64.94 81 ARG A CA 1
ATOM 611 C C . ARG A 1 81 ? 28.879 -6.092 -43.248 1.00 64.94 81 ARG A C 1
ATOM 613 O O . ARG A 1 81 ? 28.138 -5.335 -42.632 1.00 64.94 81 ARG A O 1
ATOM 620 N N . ALA A 1 82 ? 28.853 -7.417 -43.083 1.00 64.81 82 ALA A N 1
ATOM 621 C CA . ALA A 1 82 ? 27.920 -8.084 -42.176 1.00 64.81 82 ALA A CA 1
ATOM 622 C C . ALA A 1 82 ? 28.176 -7.727 -40.702 1.00 64.81 82 ALA A C 1
ATOM 624 O O . ALA A 1 82 ? 27.233 -7.520 -39.946 1.00 64.81 82 ALA A O 1
ATOM 625 N N . SER A 1 83 ? 29.440 -7.615 -40.290 1.00 67.50 83 SER A N 1
ATOM 626 C CA . SER A 1 83 ? 29.787 -7.285 -38.905 1.00 67.50 83 SER A CA 1
ATOM 627 C C . SER A 1 83 ? 29.504 -5.818 -38.557 1.00 67.50 83 SER A C 1
ATOM 629 O O . SER A 1 83 ? 29.009 -5.524 -37.471 1.00 67.50 83 SER A O 1
ATOM 631 N N . VAL A 1 84 ? 29.721 -4.902 -39.504 1.00 75.62 84 VAL A N 1
ATOM 632 C CA . VAL A 1 84 ? 29.304 -3.498 -39.371 1.00 75.62 84 VAL A CA 1
ATOM 633 C C . VAL A 1 84 ? 27.779 -3.384 -39.309 1.00 75.62 84 VAL A C 1
ATOM 635 O O . VAL A 1 84 ? 27.262 -2.651 -38.472 1.00 75.62 84 VAL A O 1
ATOM 638 N N . LEU A 1 85 ? 27.048 -4.151 -40.123 1.00 73.06 85 LEU A N 1
ATOM 639 C CA . LEU A 1 85 ? 25.583 -4.163 -40.104 1.00 73.06 85 LEU A CA 1
ATOM 640 C C . LEU A 1 85 ? 25.023 -4.670 -38.766 1.00 73.06 85 LEU A C 1
ATOM 642 O O . LEU A 1 85 ? 24.075 -4.087 -38.250 1.00 73.06 85 LEU A O 1
ATOM 646 N N . ILE A 1 86 ? 25.640 -5.691 -38.163 1.00 72.00 86 ILE A N 1
ATOM 647 C CA . ILE A 1 86 ? 25.268 -6.184 -36.825 1.00 72.00 86 ILE A CA 1
ATOM 648 C C . ILE A 1 86 ? 25.509 -5.115 -35.751 1.00 72.00 86 ILE A C 1
ATOM 650 O O . ILE A 1 86 ? 24.662 -4.933 -34.880 1.00 72.00 86 ILE A O 1
ATOM 654 N N . LEU A 1 87 ? 26.628 -4.386 -35.815 1.00 77.06 87 LEU A N 1
ATOM 655 C CA . LEU A 1 87 ? 26.901 -3.290 -34.882 1.00 77.06 87 LEU A CA 1
ATOM 656 C C . LEU A 1 87 ? 25.862 -2.168 -35.009 1.00 77.06 87 LEU A C 1
ATOM 658 O O . LEU A 1 87 ? 25.363 -1.681 -33.998 1.00 77.06 87 LEU A O 1
ATOM 662 N N . ILE A 1 88 ? 25.513 -1.787 -36.241 1.00 79.06 88 ILE A N 1
ATOM 663 C CA . ILE A 1 88 ? 24.469 -0.788 -36.505 1.00 79.06 88 ILE A CA 1
ATOM 664 C C . ILE A 1 88 ? 23.125 -1.270 -35.949 1.00 79.06 88 ILE A C 1
ATOM 666 O O . ILE A 1 88 ? 22.436 -0.506 -35.279 1.00 79.06 88 ILE A O 1
ATOM 670 N N . LEU A 1 89 ? 22.774 -2.540 -36.173 1.00 76.81 89 LEU A N 1
ATOM 671 C CA . LEU A 1 89 ? 21.531 -3.122 -35.672 1.00 76.81 89 LEU A CA 1
ATOM 672 C C . LEU A 1 89 ? 21.484 -3.117 -34.136 1.00 76.81 89 LEU A C 1
ATOM 674 O O . LEU A 1 89 ? 20.470 -2.732 -33.566 1.00 76.81 89 LEU A O 1
ATOM 678 N N . LEU A 1 90 ? 22.587 -3.479 -33.470 1.00 77.50 90 LEU A N 1
ATOM 679 C CA . LEU A 1 90 ? 22.700 -3.435 -32.008 1.00 77.50 90 LEU A CA 1
ATOM 680 C C . LEU A 1 90 ? 22.542 -2.008 -31.472 1.00 77.50 90 LEU A C 1
ATOM 682 O O . LEU A 1 90 ? 21.786 -1.792 -30.533 1.00 77.50 90 LEU A O 1
ATOM 686 N N . LEU A 1 91 ? 23.194 -1.020 -32.090 1.00 82.00 91 LEU A N 1
ATOM 687 C CA . LEU A 1 91 ? 23.066 0.387 -31.693 1.00 82.00 91 LEU A CA 1
ATOM 688 C C . LEU A 1 91 ? 21.663 0.960 -31.955 1.00 82.00 91 LEU A C 1
ATOM 690 O O . LEU A 1 91 ? 21.251 1.898 -31.273 1.00 82.00 91 LEU A O 1
ATOM 694 N N . ALA A 1 92 ? 20.913 0.393 -32.903 1.00 79.62 92 ALA A N 1
ATOM 695 C CA . ALA A 1 92 ? 19.546 0.804 -33.209 1.00 79.62 92 ALA A CA 1
ATOM 696 C C . ALA A 1 92 ? 18.502 0.279 -32.203 1.00 79.62 92 ALA A C 1
ATOM 698 O O . ALA A 1 92 ? 17.423 0.860 -32.102 1.00 79.62 92 ALA A O 1
ATOM 699 N N . VAL A 1 93 ? 18.804 -0.766 -31.421 1.00 78.69 93 VAL A N 1
ATOM 700 C CA . VAL A 1 93 ? 17.882 -1.373 -30.434 1.00 78.69 93 VAL A CA 1
ATOM 701 C C . VAL A 1 93 ? 17.250 -0.349 -29.470 1.00 78.69 93 VAL A C 1
ATOM 703 O O . VAL A 1 93 ? 16.019 -0.298 -29.398 1.00 78.69 93 VAL A O 1
ATOM 706 N N . PRO A 1 94 ? 18.013 0.504 -28.753 1.00 75.94 94 PRO A N 1
ATOM 707 C CA . PRO A 1 94 ? 17.422 1.476 -27.82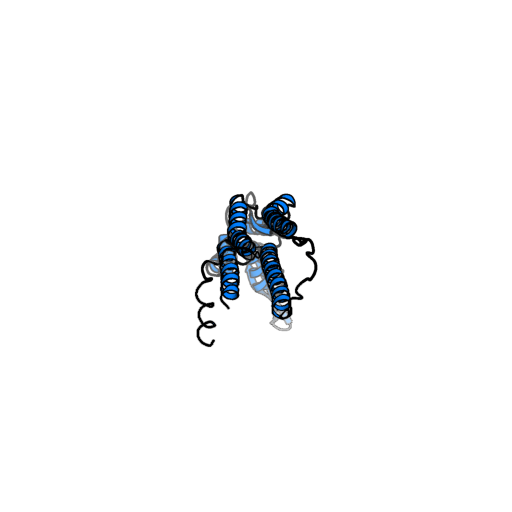6 1.00 75.94 94 PRO A CA 1
ATOM 708 C C . PRO A 1 94 ? 16.605 2.570 -28.534 1.00 75.94 94 PRO A C 1
ATOM 710 O O . PRO A 1 94 ? 15.660 3.102 -27.953 1.00 75.94 94 PRO A O 1
ATOM 713 N N . LEU A 1 95 ? 16.935 2.895 -29.790 1.00 78.19 95 LEU A N 1
ATOM 714 C CA . LEU A 1 95 ? 16.183 3.854 -30.607 1.00 78.19 95 LEU A CA 1
ATOM 715 C C . LEU A 1 95 ? 14.831 3.281 -31.033 1.00 78.19 95 LEU A C 1
ATOM 717 O O . LEU A 1 95 ? 13.822 3.975 -30.931 1.00 78.19 95 LEU A O 1
ATOM 721 N N . VAL A 1 96 ? 14.803 2.012 -31.452 1.00 75.00 96 VAL A N 1
ATOM 722 C CA . VAL A 1 96 ? 13.561 1.305 -31.788 1.00 75.00 96 VAL A CA 1
ATOM 723 C C . VAL A 1 96 ? 12.667 1.210 -30.558 1.00 75.00 96 VAL A C 1
ATOM 725 O O . VAL A 1 96 ? 11.510 1.597 -30.643 1.00 75.00 96 VAL A O 1
ATOM 728 N N . TYR A 1 97 ? 13.206 0.812 -29.402 1.00 71.62 97 TYR A N 1
ATOM 729 C CA . TYR A 1 97 ? 12.433 0.721 -28.158 1.00 71.62 97 TYR A CA 1
ATOM 730 C C . TYR A 1 97 ? 11.836 2.071 -27.723 1.00 71.62 97 TYR A C 1
ATOM 732 O O . TYR A 1 97 ? 10.694 2.142 -27.270 1.00 71.62 97 TYR A O 1
ATOM 740 N N . ARG A 1 98 ? 12.585 3.169 -27.903 1.00 72.81 98 ARG A N 1
ATOM 741 C CA . ARG A 1 98 ? 12.081 4.528 -27.663 1.00 72.81 98 ARG A CA 1
ATOM 742 C C . ARG A 1 98 ? 10.979 4.917 -28.655 1.00 72.81 98 ARG A C 1
ATOM 744 O O . ARG A 1 98 ? 10.015 5.557 -28.250 1.00 72.81 98 ARG A O 1
ATOM 751 N N . ALA A 1 99 ? 11.121 4.557 -29.930 1.00 71.62 99 ALA A N 1
ATOM 752 C CA . ALA A 1 99 ? 10.158 4.888 -30.979 1.00 71.62 99 ALA A CA 1
ATOM 753 C C . ALA A 1 99 ? 8.862 4.067 -30.883 1.00 71.62 99 ALA A C 1
ATOM 755 O O . ALA A 1 99 ? 7.791 4.587 -31.178 1.00 71.62 99 ALA A O 1
ATOM 756 N N . THR A 1 100 ? 8.942 2.806 -30.450 1.00 68.19 100 THR A N 1
ATOM 757 C CA . THR A 1 100 ? 7.773 1.928 -30.295 1.00 68.19 100 THR A CA 1
ATOM 758 C C . THR A 1 100 ? 6.972 2.213 -29.030 1.00 68.19 100 THR A C 1
ATOM 760 O O . THR A 1 100 ? 5.884 1.667 -28.882 1.00 68.19 100 THR A O 1
ATOM 763 N N . GLY A 1 101 ? 7.480 3.048 -28.115 1.00 59.56 101 GLY A N 1
ATOM 764 C CA . GLY A 1 101 ? 6.740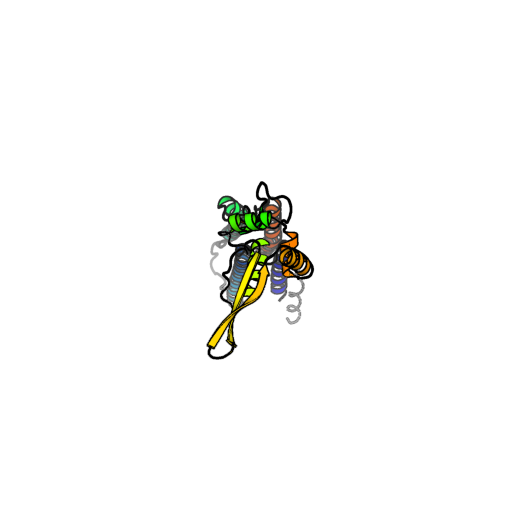 3.467 -26.923 1.00 59.56 101 GLY A CA 1
ATOM 765 C C . GLY A 1 101 ? 6.335 2.308 -26.008 1.00 59.56 101 GLY A C 1
ATOM 766 O O . GLY A 1 101 ? 5.428 2.463 -25.198 1.00 59.56 101 GLY A O 1
ATOM 767 N N . THR A 1 102 ? 7.006 1.157 -26.109 1.00 56.34 102 THR A N 1
ATOM 768 C CA . THR A 1 102 ? 6.757 -0.057 -25.312 1.00 56.34 102 THR A CA 1
ATOM 769 C C . THR A 1 102 ? 7.282 0.089 -23.883 1.00 56.34 102 THR A C 1
ATOM 771 O O . THR A 1 102 ? 7.886 -0.827 -23.333 1.00 56.34 102 THR A O 1
ATOM 774 N N . GLY A 1 103 ? 7.115 1.268 -23.284 1.00 57.03 103 GLY A N 1
ATOM 775 C CA . GLY A 1 103 ? 7.311 1.447 -21.858 1.00 57.03 103 GLY A CA 1
ATOM 776 C C . GLY A 1 103 ? 6.164 0.746 -21.150 1.00 57.03 103 GLY A C 1
ATOM 777 O O . GLY A 1 103 ? 5.020 1.174 -21.279 1.00 57.03 103 GLY A O 1
ATOM 778 N N . GLU A 1 104 ? 6.454 -0.339 -20.436 1.00 56.84 104 GLU A N 1
ATOM 779 C CA . GLU A 1 104 ? 5.468 -0.956 -19.554 1.00 56.84 104 GLU A CA 1
ATOM 780 C C . GLU A 1 104 ? 4.959 0.117 -18.578 1.00 56.84 104 GLU A C 1
ATOM 782 O O . GLU A 1 104 ? 5.727 0.737 -17.837 1.00 56.84 104 GLU A O 1
ATOM 787 N N . SER A 1 105 ? 3.657 0.400 -18.630 1.00 60.81 105 SER A N 1
ATOM 788 C CA . SER A 1 105 ? 3.004 1.262 -17.653 1.00 60.81 105 SER A CA 1
ATOM 789 C C . SER A 1 105 ? 2.877 0.470 -16.359 1.00 60.81 105 SER A C 1
ATOM 791 O O . SER A 1 105 ? 2.039 -0.428 -16.252 1.00 60.81 105 SER A O 1
ATOM 793 N N . HIS A 1 106 ? 3.722 0.777 -15.382 1.00 70.38 106 HIS A N 1
ATOM 794 C CA . HIS A 1 106 ? 3.612 0.169 -14.065 1.00 70.38 106 HIS A CA 1
ATOM 795 C C . HIS A 1 106 ? 2.570 0.930 -13.244 1.00 70.38 106 HIS A C 1
ATOM 797 O O . HIS A 1 106 ? 2.639 2.156 -13.106 1.00 70.38 106 HIS A O 1
ATOM 803 N N . LEU A 1 107 ? 1.600 0.183 -12.714 1.00 81.00 107 LEU A N 1
ATOM 804 C CA . LEU A 1 107 ? 0.669 0.672 -11.705 1.00 81.00 107 LEU A CA 1
ATOM 805 C C . LEU A 1 107 ? 1.419 0.762 -10.380 1.00 81.00 107 LEU A C 1
ATOM 807 O O . LEU A 1 107 ? 1.921 -0.247 -9.884 1.00 81.00 107 LEU A O 1
ATOM 811 N N . VAL A 1 108 ? 1.507 1.964 -9.824 1.00 83.12 108 VAL A N 1
ATOM 812 C CA . VAL A 1 108 ? 2.181 2.218 -8.552 1.00 83.12 108 VAL A CA 1
ATOM 813 C C . VAL A 1 108 ? 1.167 2.830 -7.587 1.00 83.12 108 VAL A C 1
ATOM 815 O O . VAL A 1 108 ? 0.405 3.714 -7.990 1.00 83.12 108 VAL A O 1
ATOM 818 N N . PRO A 1 109 ? 1.126 2.376 -6.321 1.00 85.56 109 PRO A N 1
ATOM 819 C CA . PRO A 1 109 ? 0.269 2.979 -5.312 1.00 85.56 109 PRO A CA 1
ATOM 820 C C . PRO A 1 109 ? 0.691 4.428 -5.080 1.00 85.56 109 PRO A C 1
ATOM 822 O O . PRO A 1 109 ? 1.851 4.700 -4.751 1.00 85.56 109 PRO A O 1
ATOM 825 N N . ARG A 1 110 ? -0.243 5.366 -5.230 1.00 85.62 110 ARG A N 1
ATOM 826 C CA . ARG A 1 110 ? -0.009 6.773 -4.920 1.00 85.62 110 ARG A CA 1
ATOM 827 C C . ARG A 1 110 ? -1.035 7.281 -3.916 1.00 85.62 110 ARG A C 1
ATOM 829 O O . ARG A 1 110 ? -2.236 7.121 -4.126 1.00 85.62 110 ARG A O 1
ATOM 836 N N . PRO A 1 111 ? -0.573 7.896 -2.813 1.00 87.38 111 PRO A N 1
ATOM 837 C CA . PRO A 1 111 ? -1.479 8.514 -1.871 1.00 87.38 111 PRO A CA 1
ATOM 838 C C . PRO A 1 111 ? -2.014 9.820 -2.461 1.00 87.38 111 PRO A C 1
ATOM 840 O O . PRO A 1 111 ? -1.233 10.681 -2.873 1.00 87.38 111 PRO A O 1
ATOM 843 N N . TYR A 1 112 ? -3.328 10.008 -2.425 1.00 86.94 112 TYR A N 1
ATOM 844 C CA . TYR A 1 112 ? -3.971 11.269 -2.787 1.00 86.94 112 TYR A CA 1
ATOM 845 C C . TYR A 1 112 ? -4.683 11.877 -1.580 1.00 86.94 112 TYR A C 1
ATOM 847 O O . TYR A 1 112 ? -5.021 11.210 -0.599 1.00 86.94 112 TYR A O 1
ATOM 855 N N . ARG A 1 113 ? -4.864 13.198 -1.622 1.00 85.94 113 ARG A N 1
ATOM 856 C CA . ARG A 1 113 ? -5.603 13.927 -0.590 1.00 85.94 113 ARG A CA 1
ATOM 857 C C . ARG A 1 113 ? -7.041 14.103 -1.039 1.00 85.94 113 ARG A C 1
ATOM 859 O O . ARG A 1 113 ? -7.279 14.527 -2.165 1.00 85.94 113 ARG A O 1
ATOM 866 N N . ILE A 1 114 ? -7.968 13.838 -0.130 1.00 84.19 114 ILE A N 1
ATOM 867 C CA . ILE A 1 114 ? -9.382 14.147 -0.320 1.00 84.19 114 ILE A CA 1
ATOM 868 C C . ILE A 1 114 ? -9.629 15.546 0.246 1.00 84.19 114 ILE A C 1
ATOM 870 O O . ILE A 1 114 ? -9.246 15.855 1.378 1.00 84.19 114 ILE A O 1
ATOM 874 N N . SER A 1 115 ? -10.222 16.415 -0.567 1.00 80.94 115 SER A N 1
ATOM 875 C CA . SER A 1 115 ? -10.559 17.784 -0.177 1.00 80.94 115 SER A CA 1
ATOM 876 C C . SER A 1 115 ? -11.532 17.789 1.005 1.00 80.94 115 SER A C 1
ATOM 878 O O . SER A 1 115 ? -12.524 17.071 0.990 1.00 80.94 115 SER A O 1
ATOM 880 N N . GLY A 1 116 ? -11.259 18.608 2.024 1.00 78.56 116 GLY A N 1
ATOM 881 C CA . GLY A 1 116 ? -12.113 18.723 3.215 1.00 78.56 116 GLY A CA 1
ATOM 882 C C . GLY A 1 116 ? -11.731 17.798 4.377 1.00 78.56 116 GLY A C 1
ATOM 883 O O . GLY A 1 116 ? -12.149 18.053 5.504 1.00 78.56 116 GLY A O 1
ATOM 884 N N . LEU A 1 117 ? -10.869 16.798 4.156 1.00 83.75 117 LEU A N 1
ATOM 885 C CA . LEU A 1 117 ? -10.361 15.931 5.222 1.00 83.75 117 LEU A CA 1
ATOM 886 C C . LEU A 1 117 ? -9.087 16.523 5.840 1.00 83.75 117 LEU A C 1
ATOM 888 O O . LEU A 1 117 ? -8.031 16.586 5.208 1.00 83.75 117 LEU A O 1
ATOM 892 N N . GLY A 1 118 ? -9.199 17.001 7.082 1.00 76.06 118 GLY A N 1
ATOM 893 C CA . GLY A 1 118 ? -8.119 17.710 7.779 1.00 76.06 118 GLY A CA 1
ATOM 894 C C . GLY A 1 118 ? -7.415 16.887 8.861 1.00 76.06 118 GLY A C 1
ATOM 895 O O . GLY A 1 118 ? -6.213 16.638 8.782 1.00 76.06 118 GLY A O 1
ATOM 896 N N . ARG A 1 119 ? -8.145 16.506 9.914 1.00 84.88 119 ARG A N 1
ATOM 897 C CA . ARG A 1 119 ? -7.609 15.795 11.091 1.00 84.88 119 ARG A CA 1
ATOM 898 C C . ARG A 1 119 ? -8.112 14.353 11.114 1.00 84.88 119 ARG A C 1
ATOM 900 O O . ARG A 1 119 ? -9.172 14.072 10.574 1.00 84.88 119 ARG A O 1
ATOM 907 N N . MET A 1 120 ? -7.386 13.454 11.783 1.00 85.81 120 MET A N 1
ATOM 908 C CA . MET A 1 120 ? -7.855 12.087 12.062 1.00 85.81 120 MET A CA 1
ATOM 909 C C . MET A 1 120 ? -8.977 12.096 13.113 1.00 85.81 120 MET A C 1
ATOM 911 O O . MET A 1 120 ? -8.769 11.743 14.275 1.00 85.81 120 MET A O 1
ATOM 915 N N . SER A 1 121 ? -10.162 12.544 12.707 1.00 90.38 121 SER A N 1
ATOM 916 C CA . SER A 1 121 ? -11.406 12.386 13.459 1.00 90.38 121 SER A CA 1
ATOM 917 C C . SER A 1 121 ? -12.190 11.184 12.939 1.00 90.38 121 SER A C 1
ATOM 919 O O . SER A 1 121 ? -11.962 10.720 11.817 1.00 90.38 121 SER A O 1
ATOM 921 N N . ARG A 1 122 ? -13.130 10.698 13.750 1.00 90.00 122 ARG A N 1
ATOM 922 C CA . ARG A 1 122 ? -14.029 9.608 13.370 1.00 90.00 122 ARG A CA 1
ATOM 923 C C . ARG A 1 122 ? -14.785 9.931 12.082 1.00 90.00 122 ARG A C 1
ATOM 925 O O . ARG A 1 122 ? -14.840 9.103 11.181 1.00 90.00 122 ARG A O 1
ATOM 932 N N . GLU A 1 123 ? -15.315 11.145 11.980 1.00 90.69 123 GLU A N 1
ATOM 933 C CA . GLU A 1 123 ? -16.081 11.626 10.826 1.00 90.69 123 GLU A CA 1
ATOM 934 C C . GLU A 1 123 ? -15.201 11.651 9.580 1.00 90.69 123 GLU A C 1
ATOM 936 O O . GLU A 1 123 ? -15.599 11.162 8.530 1.00 90.69 123 GLU A O 1
ATOM 941 N N . SER A 1 124 ? -13.966 12.141 9.716 1.00 92.06 124 SER A N 1
ATOM 942 C CA . SER A 1 124 ? -13.027 12.220 8.597 1.00 92.06 124 SER A CA 1
ATOM 943 C C . SER A 1 124 ? -12.643 10.834 8.070 1.00 92.06 124 SER A C 1
ATOM 945 O O . SER A 1 124 ? -12.451 10.660 6.871 1.00 92.06 124 SER A O 1
ATOM 947 N N . LEU A 1 125 ? -12.541 9.834 8.951 1.00 91.56 125 LEU A N 1
ATOM 948 C CA . LEU A 1 125 ? -12.265 8.449 8.560 1.00 91.56 125 LEU A CA 1
ATOM 949 C C . LEU A 1 125 ? -13.499 7.728 8.013 1.00 91.56 125 LEU A C 1
ATOM 951 O O . LEU A 1 125 ? -13.355 6.885 7.134 1.00 91.56 125 LEU A O 1
ATOM 955 N N . ARG A 1 126 ? -14.700 8.082 8.478 1.00 92.19 126 ARG A N 1
ATOM 956 C CA . ARG A 1 126 ? -15.953 7.610 7.881 1.00 92.19 126 ARG A CA 1
ATOM 957 C C . ARG A 1 126 ? -16.104 8.126 6.451 1.00 92.19 126 ARG A C 1
ATOM 959 O O . ARG A 1 126 ? -16.413 7.352 5.556 1.00 92.19 126 ARG A O 1
ATOM 966 N N . GLU A 1 127 ? -15.840 9.411 6.230 1.00 92.06 127 GLU A N 1
ATOM 967 C CA . GLU A 1 127 ? -15.828 10.027 4.895 1.00 92.06 127 GLU A CA 1
ATOM 968 C C . GLU A 1 127 ? -14.748 9.418 3.990 1.00 92.06 127 GLU A C 1
ATOM 970 O O . GLU A 1 127 ? -15.004 9.142 2.817 1.00 92.06 127 GLU A O 1
ATOM 975 N N . LEU A 1 128 ? -13.557 9.142 4.539 1.00 91.75 128 LEU A N 1
ATOM 976 C CA . LEU A 1 128 ? -12.496 8.420 3.831 1.00 91.75 128 LEU A CA 1
ATOM 977 C C . LEU A 1 128 ? -12.984 7.041 3.361 1.00 91.75 128 LEU A C 1
ATOM 979 O O . LEU A 1 128 ? -12.860 6.730 2.178 1.00 91.75 128 LEU A O 1
ATOM 983 N N . TRP A 1 129 ? -13.605 6.268 4.256 1.00 91.75 129 TRP A N 1
ATOM 984 C CA . TRP A 1 129 ? -14.146 4.946 3.942 1.00 91.75 129 TRP A CA 1
ATOM 985 C C . TRP A 1 129 ? -15.228 4.999 2.861 1.00 91.75 129 TRP A C 1
ATOM 987 O O . TRP A 1 129 ? -15.210 4.218 1.913 1.00 91.75 129 TRP A O 1
ATOM 997 N N . LEU A 1 130 ? -16.162 5.950 2.970 1.00 91.06 130 LEU A N 1
ATOM 998 C CA . LEU A 1 130 ? -17.231 6.133 1.985 1.00 91.06 130 LEU A CA 1
ATOM 999 C C . LEU A 1 130 ? -16.679 6.514 0.607 1.00 91.06 130 LEU A C 1
ATOM 1001 O O . LEU A 1 130 ? -17.164 6.010 -0.405 1.00 91.06 130 LEU A O 1
ATOM 1005 N N . THR A 1 131 ? -15.651 7.364 0.569 1.00 88.56 131 THR A N 1
ATOM 1006 C CA . THR A 1 131 ? -15.023 7.818 -0.679 1.00 88.56 131 THR A CA 1
ATOM 1007 C C . THR A 1 131 ? -14.199 6.709 -1.340 1.00 88.56 131 THR A C 1
ATOM 1009 O O . THR A 1 131 ? -14.190 6.606 -2.565 1.00 88.56 131 THR A O 1
ATOM 1012 N N . ASN A 1 132 ? -13.546 5.850 -0.549 1.00 87.19 132 ASN A N 1
ATOM 1013 C CA . ASN A 1 132 ? -12.615 4.828 -1.042 1.00 87.19 132 ASN A CA 1
ATOM 1014 C C . ASN A 1 132 ? -13.193 3.408 -1.111 1.00 87.19 132 ASN A C 1
ATOM 1016 O O . ASN A 1 132 ? -12.465 2.486 -1.466 1.00 87.19 132 ASN A O 1
ATOM 1020 N N . ARG A 1 133 ? -14.495 3.204 -0.855 1.00 80.06 133 ARG A N 1
ATOM 1021 C CA . ARG A 1 133 ? -15.149 1.873 -0.805 1.00 80.06 133 ARG A CA 1
ATOM 1022 C C . ARG A 1 133 ? -14.968 1.006 -2.071 1.00 80.06 133 ARG A C 1
ATOM 1024 O O . ARG A 1 133 ? -15.256 -0.186 -2.035 1.00 80.06 133 ARG A O 1
ATOM 1031 N N . GLY A 1 134 ? -14.525 1.586 -3.191 1.00 70.94 134 GLY A N 1
ATOM 1032 C CA . GLY A 1 134 ? -14.250 0.892 -4.458 1.00 70.94 134 GLY A CA 1
ATOM 1033 C C . GLY A 1 134 ? -12.771 0.783 -4.852 1.00 70.94 134 GLY A C 1
ATOM 1034 O O . GLY A 1 134 ? -12.473 0.193 -5.893 1.00 70.94 134 GLY A O 1
ATOM 1035 N N . GLU A 1 135 ? -11.850 1.344 -4.070 1.00 78.31 135 GLU A N 1
ATOM 1036 C CA . GLU A 1 135 ? -10.416 1.261 -4.354 1.00 78.31 135 GLU A CA 1
ATOM 1037 C C . GLU A 1 135 ? -9.852 -0.119 -3.988 1.00 78.31 135 GLU A C 1
ATOM 1039 O O . GLU A 1 135 ? -10.335 -0.812 -3.094 1.00 78.31 135 GLU A O 1
ATOM 1044 N N . LYS A 1 136 ? -8.813 -0.557 -4.709 1.00 79.19 136 LYS A N 1
ATOM 1045 C CA . LYS A 1 136 ? -8.202 -1.886 -4.491 1.00 79.19 136 LYS A CA 1
ATOM 1046 C C . LYS A 1 136 ? -7.219 -1.927 -3.323 1.00 79.19 136 LYS A C 1
ATOM 1048 O O . LYS A 1 136 ? -6.801 -3.017 -2.933 1.00 79.19 136 LYS A O 1
ATOM 1053 N N . LEU A 1 137 ? -6.773 -0.771 -2.842 1.00 88.19 137 LEU A N 1
ATOM 1054 C CA . LEU A 1 137 ? -5.707 -0.668 -1.853 1.00 88.19 137 LEU A CA 1
ATOM 1055 C C . LEU A 1 137 ? -6.271 -0.226 -0.504 1.00 88.19 137 LEU A C 1
ATOM 1057 O O . LEU A 1 137 ? -7.033 0.736 -0.475 1.00 88.19 137 LEU A O 1
ATOM 1061 N N . PRO A 1 138 ? -5.876 -0.893 0.595 1.00 89.19 138 PRO A N 1
ATOM 1062 C CA . PRO A 1 138 ? -6.401 -0.583 1.912 1.00 89.19 138 PRO A CA 1
ATOM 1063 C C . PRO A 1 138 ? -5.872 0.757 2.419 1.00 89.19 138 PRO A C 1
ATOM 1065 O O . PRO A 1 138 ? -4.693 1.083 2.243 1.00 89.19 138 PRO A O 1
ATOM 1068 N N . ASP A 1 139 ? -6.726 1.488 3.122 1.00 91.06 139 ASP A N 1
ATOM 1069 C CA . ASP A 1 139 ? -6.345 2.668 3.889 1.00 91.06 139 ASP A CA 1
ATOM 1070 C C . ASP A 1 139 ? -6.571 2.482 5.403 1.00 91.06 139 ASP A C 1
ATOM 1072 O O . ASP A 1 139 ? -6.852 1.390 5.909 1.00 91.06 139 ASP A O 1
ATOM 1076 N N . PHE A 1 140 ? -6.378 3.555 6.174 1.00 92.25 140 PHE A N 1
ATOM 1077 C CA . PHE A 1 140 ? -6.550 3.494 7.623 1.00 92.25 140 PHE A CA 1
ATOM 1078 C C . PHE A 1 140 ? -8.010 3.289 8.058 1.00 92.25 140 PHE A C 1
ATOM 1080 O O . PHE A 1 140 ? -8.265 2.720 9.121 1.00 92.25 140 PHE A O 1
ATOM 1087 N N . SER A 1 141 ? -8.979 3.731 7.257 1.00 93.00 141 SER A N 1
ATOM 1088 C CA . SER A 1 141 ? -10.395 3.512 7.546 1.00 93.00 141 SER A CA 1
ATOM 1089 C C . SER A 1 141 ? -10.782 2.041 7.361 1.00 93.00 141 SER A C 1
ATOM 1091 O O . SER A 1 141 ? -11.490 1.492 8.208 1.00 93.00 141 SER A O 1
ATOM 1093 N N . ASP A 1 142 ? -10.217 1.363 6.356 1.00 92.44 142 ASP A N 1
ATOM 1094 C CA . ASP A 1 142 ? -10.387 -0.082 6.158 1.00 92.44 142 ASP A CA 1
ATOM 1095 C C . ASP A 1 142 ? -9.805 -0.891 7.315 1.00 92.44 142 ASP A C 1
ATOM 1097 O O . ASP A 1 142 ? -10.405 -1.873 7.759 1.00 92.44 142 ASP A O 1
ATOM 1101 N N . TYR A 1 143 ? -8.659 -0.457 7.849 1.00 92.62 143 TYR A N 1
ATOM 1102 C CA . TYR A 1 143 ? -8.079 -1.058 9.047 1.00 92.62 143 TYR A CA 1
ATOM 1103 C C . TYR A 1 143 ? -9.058 -1.007 10.226 1.00 92.62 143 TYR A C 1
ATOM 1105 O O . TYR A 1 143 ? -9.287 -2.031 10.869 1.00 92.62 143 TYR A O 1
ATOM 1113 N N . LEU A 1 144 ? -9.691 0.143 10.486 1.00 93.25 144 LEU A N 1
ATOM 1114 C CA . LEU A 1 144 ? -10.675 0.266 11.568 1.00 93.25 144 LEU A CA 1
ATOM 1115 C C . LEU A 1 144 ? -11.918 -0.599 11.330 1.00 93.25 144 LEU A C 1
ATOM 1117 O O . LEU A 1 144 ? -12.380 -1.256 12.264 1.00 93.25 144 LEU A O 1
ATOM 1121 N N . CYS A 1 145 ? -12.420 -0.654 10.093 1.00 93.38 145 CYS A N 1
ATOM 1122 C CA . CYS A 1 145 ? -13.525 -1.542 9.725 1.00 93.38 145 CYS A CA 1
ATOM 1123 C C . CYS A 1 145 ? -13.163 -3.003 10.000 1.00 93.38 145 CYS A C 1
ATOM 1125 O O . CYS A 1 145 ? -13.935 -3.747 10.603 1.00 93.38 145 CYS A O 1
ATOM 1127 N N . HIS A 1 146 ? -11.954 -3.409 9.611 1.00 92.81 146 HIS A N 1
ATOM 1128 C CA . HIS A 1 146 ? -11.471 -4.763 9.832 1.00 92.81 146 HIS A CA 1
ATOM 1129 C C . HIS A 1 146 ? -11.303 -5.080 11.324 1.00 92.81 146 HIS A C 1
ATOM 1131 O O . HIS A 1 146 ? -11.647 -6.177 11.756 1.00 92.81 146 HIS A O 1
ATOM 1137 N N . ARG A 1 147 ? -10.839 -4.124 12.139 1.00 93.12 147 ARG A N 1
ATOM 1138 C CA . ARG A 1 147 ? -10.734 -4.277 13.600 1.00 93.12 147 ARG A CA 1
ATOM 1139 C C . ARG A 1 147 ? -12.097 -4.435 14.267 1.00 93.12 147 ARG A C 1
ATOM 1141 O O . ARG A 1 147 ? -12.261 -5.338 15.087 1.00 93.12 147 ARG A O 1
ATOM 1148 N N . ALA A 1 148 ? -13.073 -3.606 13.898 1.00 93.75 148 ALA A N 1
ATOM 1149 C CA . ALA A 1 148 ? -14.440 -3.724 14.401 1.00 93.75 148 ALA A CA 1
ATOM 1150 C C . ALA A 1 148 ? -15.054 -5.077 14.011 1.00 93.75 148 ALA A C 1
ATOM 1152 O O . ALA A 1 148 ? -15.556 -5.800 14.873 1.00 93.75 148 ALA A O 1
ATOM 1153 N N . PHE A 1 149 ? -14.905 -5.466 12.741 1.00 93.62 149 PHE A N 1
ATOM 1154 C CA . PHE A 1 149 ? -15.335 -6.764 12.231 1.00 93.62 149 PHE A CA 1
ATOM 1155 C C . PHE A 1 149 ? -14.702 -7.927 12.998 1.00 93.62 149 PHE A C 1
ATOM 1157 O O . PHE A 1 149 ? -15.424 -8.797 13.461 1.00 93.62 149 PHE A O 1
ATOM 1164 N N . GLN A 1 150 ? -13.383 -7.931 13.215 1.00 92.56 150 GLN A N 1
ATOM 1165 C CA . GLN A 1 150 ? -12.705 -8.987 13.981 1.00 92.56 150 GLN A CA 1
ATOM 1166 C C . GLN A 1 150 ? -13.274 -9.151 15.397 1.00 92.56 150 GLN A C 1
ATOM 1168 O O . GLN A 1 150 ? -13.399 -10.275 15.878 1.00 92.56 150 GLN A O 1
ATOM 1173 N N . GLN A 1 151 ? -13.629 -8.048 16.062 1.00 90.94 151 GLN A N 1
ATOM 1174 C CA . GLN A 1 151 ? -14.206 -8.080 17.410 1.00 90.94 151 GLN A CA 1
ATOM 1175 C C . GLN A 1 151 ? -15.649 -8.606 17.413 1.00 90.94 151 GLN A C 1
ATOM 1177 O O . GLN A 1 151 ? -16.041 -9.318 18.333 1.00 90.94 151 GLN A O 1
ATOM 1182 N N . GLY A 1 152 ? -16.435 -8.274 16.387 1.00 89.88 152 GLY A N 1
ATOM 1183 C CA . GLY A 1 152 ? -17.847 -8.647 16.282 1.00 89.88 152 GLY A CA 1
ATOM 1184 C C . GLY A 1 152 ? -18.141 -9.872 15.407 1.00 89.88 152 GLY A C 1
ATOM 1185 O O . GLY A 1 152 ? -19.301 -10.265 15.298 1.00 89.88 152 GLY A O 1
ATOM 1186 N N . PHE A 1 153 ? -17.125 -10.485 14.789 1.00 91.81 153 PHE A N 1
ATOM 1187 C CA . PHE A 1 153 ? -17.279 -11.510 13.749 1.00 91.81 153 PHE A CA 1
ATOM 1188 C C . PHE A 1 153 ? -18.116 -12.703 14.214 1.00 91.81 153 PHE A C 1
ATOM 1190 O O . PHE A 1 153 ? -19.075 -13.092 13.550 1.00 91.81 153 PHE A O 1
ATOM 1197 N N . PHE A 1 154 ? -17.808 -13.239 15.397 1.00 89.12 154 PHE A N 1
ATOM 1198 C CA . PHE A 1 154 ? -18.534 -14.375 15.978 1.00 89.12 154 PHE A CA 1
ATOM 1199 C C . PHE A 1 154 ? -19.997 -14.063 16.318 1.00 89.12 154 PHE A C 1
ATOM 1201 O O . PHE A 1 154 ? -20.790 -14.978 16.526 1.00 89.12 154 PHE A O 1
ATOM 1208 N N . HIS A 1 155 ? -20.360 -12.783 16.357 1.00 88.75 155 HIS A N 1
ATOM 1209 C CA . HIS A 1 155 ? -21.695 -12.295 16.684 1.00 88.75 155 HIS A CA 1
ATOM 1210 C C . HIS A 1 155 ? -22.409 -11.692 15.465 1.00 88.75 155 HIS A C 1
ATOM 1212 O O . HIS A 1 155 ? -23.435 -11.037 15.617 1.00 88.75 155 HIS A O 1
ATOM 1218 N N . GLY A 1 156 ? -21.881 -11.918 14.255 1.00 85.62 156 GLY A N 1
ATOM 1219 C CA . GLY A 1 156 ? -22.515 -11.498 13.005 1.00 85.62 156 GLY A CA 1
ATOM 1220 C C . GLY A 1 156 ? -22.397 -10.005 12.701 1.00 85.62 156 GLY A C 1
ATOM 1221 O O . GLY A 1 156 ? -23.192 -9.488 11.920 1.00 85.62 156 GLY A O 1
ATOM 1222 N N . TYR A 1 157 ? -21.432 -9.301 13.299 1.00 89.44 157 TYR A N 1
ATOM 1223 C CA . TYR A 1 157 ? -21.205 -7.895 12.972 1.00 89.44 157 TYR A CA 1
ATOM 1224 C C . TYR A 1 157 ? -20.698 -7.746 11.522 1.00 89.44 157 TYR A C 1
ATOM 1226 O O . TYR A 1 157 ? -19.772 -8.467 11.133 1.00 89.44 157 TYR A O 1
ATOM 1234 N N . PRO A 1 158 ? -21.276 -6.844 10.705 1.00 90.19 158 PRO A N 1
ATOM 1235 C CA . PRO A 1 158 ? -20.901 -6.700 9.301 1.00 90.19 158 PRO A CA 1
ATOM 1236 C C . PRO A 1 158 ? -19.522 -6.042 9.135 1.00 90.19 158 PRO A C 1
ATOM 1238 O O . PRO A 1 158 ? -19.041 -5.317 10.006 1.00 90.19 158 PRO A O 1
ATOM 1241 N N . GLN A 1 159 ? -18.876 -6.275 7.988 1.00 89.81 159 GLN A N 1
ATOM 1242 C CA . GLN A 1 159 ? -17.617 -5.613 7.630 1.00 89.81 159 GLN A CA 1
ATOM 1243 C C . GLN A 1 159 ? -17.890 -4.205 7.079 1.00 89.81 159 GLN A C 1
ATOM 1245 O O . GLN A 1 159 ? -17.761 -3.944 5.884 1.00 89.81 159 GLN A O 1
ATOM 1250 N N . GLU A 1 160 ? -18.294 -3.302 7.964 1.00 92.00 160 GLU A N 1
ATOM 1251 C CA . GLU A 1 160 ? -18.607 -1.909 7.642 1.00 92.00 160 GLU A CA 1
ATOM 1252 C C . GLU A 1 160 ? -17.982 -0.958 8.663 1.00 92.00 160 GLU A C 1
ATOM 1254 O O . GLU A 1 160 ? -17.560 -1.371 9.749 1.00 92.00 160 GLU A O 1
ATOM 1259 N N . PHE A 1 161 ? -17.906 0.327 8.310 1.00 93.19 161 PHE A N 1
ATOM 1260 C CA . PHE A 1 161 ? -17.422 1.336 9.244 1.00 93.19 161 PHE A CA 1
ATOM 1261 C C . PHE A 1 161 ? -18.399 1.458 10.422 1.00 93.19 161 PHE A C 1
ATOM 1263 O O . PHE A 1 161 ? -19.587 1.685 10.191 1.00 93.19 161 PHE A O 1
ATOM 1270 N N . PRO A 1 162 ? -17.945 1.312 11.682 1.00 92.62 162 PRO A N 1
ATOM 1271 C CA . PRO A 1 162 ? -18.847 1.277 12.823 1.00 92.62 162 PRO A CA 1
ATOM 1272 C C . PRO A 1 162 ? -19.542 2.624 13.039 1.00 92.62 162 PRO A C 1
ATOM 1274 O O . PRO A 1 162 ? -18.887 3.664 13.185 1.00 92.62 162 PRO A O 1
ATOM 1277 N N . ASP A 1 163 ? -20.872 2.597 13.121 1.00 89.94 163 ASP A N 1
ATOM 1278 C CA . ASP A 1 163 ? -21.683 3.763 13.469 1.00 89.94 163 ASP A CA 1
ATOM 1279 C C . ASP A 1 163 ? -21.470 4.193 14.925 1.00 89.94 163 ASP A C 1
ATOM 1281 O O . ASP A 1 163 ? -20.984 3.439 15.778 1.00 89.94 163 ASP A O 1
ATOM 1285 N N . GLU A 1 164 ? -21.791 5.453 15.216 1.00 87.69 164 GLU A N 1
ATOM 1286 C CA . GLU A 1 164 ? -21.583 6.022 16.543 1.00 87.69 164 GLU A CA 1
ATOM 1287 C C . GLU A 1 164 ? -22.415 5.310 17.607 1.00 87.69 164 GLU A C 1
ATOM 1289 O O . GLU A 1 164 ? -23.638 5.239 17.531 1.00 87.69 164 GLU A O 1
ATOM 1294 N N . GLY A 1 165 ? -21.727 4.746 18.604 1.00 85.75 165 GLY A N 1
ATOM 1295 C CA . GLY A 1 165 ? -22.372 3.986 19.669 1.00 85.75 165 GLY A CA 1
ATOM 1296 C C . GLY A 1 165 ? -22.881 2.609 19.241 1.00 85.75 165 GLY A C 1
ATOM 1297 O O . GLY A 1 165 ? -23.536 1.957 20.055 1.00 85.75 165 GLY A O 1
ATOM 1298 N N . ALA A 1 166 ? -22.558 2.148 18.024 1.00 88.56 166 ALA A N 1
ATOM 1299 C CA . ALA A 1 166 ? -22.867 0.795 17.581 1.00 88.56 1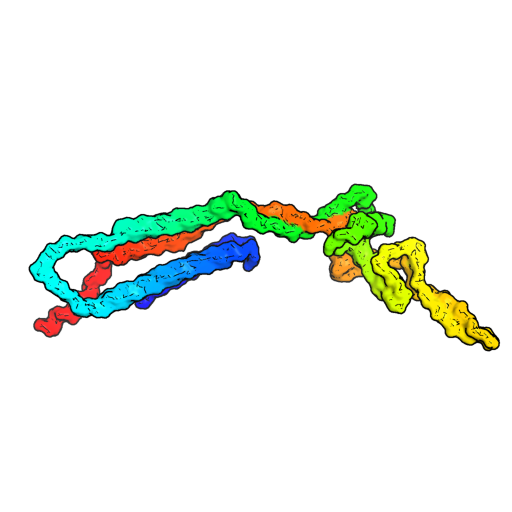66 ALA A CA 1
ATOM 1300 C C . ALA A 1 166 ? -22.344 -0.226 18.598 1.00 88.56 166 ALA A C 1
ATOM 1302 O O . ALA A 1 166 ? -21.229 -0.106 19.118 1.00 88.56 166 ALA A O 1
ATOM 1303 N N . ALA A 1 167 ? -23.176 -1.218 18.896 1.00 90.12 167 ALA A N 1
ATOM 1304 C CA . ALA A 1 167 ? -22.899 -2.210 19.915 1.00 90.12 167 ALA A CA 1
ATOM 1305 C C . ALA A 1 167 ? -23.159 -3.613 19.377 1.00 90.12 167 ALA A C 1
ATOM 1307 O O . ALA A 1 167 ? -24.171 -3.870 18.725 1.00 90.12 167 ALA A O 1
ATOM 1308 N N . VAL A 1 168 ? -22.251 -4.529 19.693 1.00 88.75 168 VAL A N 1
ATOM 1309 C CA . VAL A 1 168 ? -22.434 -5.960 19.468 1.00 88.75 168 VAL A CA 1
ATOM 1310 C C . VAL A 1 168 ? -23.111 -6.527 20.702 1.00 88.75 168 VAL A C 1
ATOM 1312 O O . VAL A 1 168 ? -22.564 -6.433 21.803 1.00 88.75 168 VAL A O 1
ATOM 1315 N N . THR A 1 169 ? -24.299 -7.101 20.525 1.00 90.25 169 THR A N 1
ATOM 1316 C CA . THR A 1 169 ? -25.071 -7.706 21.614 1.00 90.25 169 THR A CA 1
ATOM 1317 C C . THR A 1 169 ? -25.192 -9.211 21.432 1.00 90.25 169 THR A C 1
ATOM 1319 O O . THR A 1 169 ? -25.302 -9.713 20.316 1.00 90.25 169 THR A O 1
ATOM 1322 N N . LEU A 1 170 ? -25.172 -9.935 22.547 1.00 88.62 170 LEU A N 1
ATOM 1323 C CA . LEU A 1 170 ? -25.423 -11.365 22.605 1.00 88.62 170 LEU A CA 1
ATOM 1324 C C . LEU A 1 170 ? -26.634 -11.624 23.486 1.00 88.62 170 LEU A C 1
ATOM 1326 O O . LEU A 1 170 ? -26.653 -11.281 24.668 1.00 88.62 170 LEU A O 1
ATOM 1330 N N . SER A 1 171 ? -27.631 -12.284 22.916 1.00 89.12 171 SER A N 1
ATOM 1331 C CA . SER A 1 171 ? -28.800 -12.717 23.668 1.00 89.12 171 SER A CA 1
ATOM 1332 C C . SER A 1 171 ? -28.453 -13.931 24.517 1.00 89.12 171 SER A C 1
ATOM 1334 O O . SER A 1 171 ? -28.185 -15.016 23.998 1.00 89.12 171 SER A O 1
ATOM 1336 N N . ARG A 1 172 ? -28.486 -13.755 25.835 1.00 89.50 172 ARG A N 1
ATOM 1337 C CA . ARG A 1 172 ? -28.423 -14.839 26.809 1.00 89.50 172 ARG A CA 1
ATOM 1338 C C . ARG A 1 172 ? -29.816 -15.176 27.300 1.00 89.50 172 ARG A C 1
ATOM 1340 O O . ARG A 1 172 ? -30.649 -14.298 27.506 1.00 89.50 172 ARG A O 1
ATOM 1347 N N . TYR A 1 173 ? -30.039 -16.458 27.527 1.00 90.94 173 TYR A N 1
ATOM 1348 C CA . TYR A 1 173 ? -31.283 -16.973 28.074 1.00 90.94 173 TYR A CA 1
ATOM 1349 C C . TYR A 1 173 ? -30.973 -17.587 29.430 1.00 90.94 173 TYR A C 1
ATOM 1351 O O . TYR A 1 173 ? -30.087 -18.437 29.533 1.00 90.94 173 TYR A O 1
ATOM 1359 N N . ALA A 1 174 ? -31.662 -17.125 30.466 1.00 88.81 174 ALA A N 1
ATOM 1360 C CA . ALA A 1 174 ? -31.491 -17.619 31.824 1.00 88.81 174 ALA A CA 1
ATOM 1361 C C . ALA A 1 174 ? -32.855 -18.000 32.418 1.00 88.81 174 ALA A C 1
ATOM 1363 O O . ALA A 1 174 ? -33.863 -17.371 32.086 1.00 88.81 174 ALA A O 1
ATOM 1364 N N . PRO A 1 175 ? -32.915 -19.030 33.276 1.00 88.81 175 PRO A N 1
ATOM 1365 C CA . PRO A 1 175 ? -34.129 -19.335 34.016 1.00 88.81 175 PRO A CA 1
ATOM 1366 C C . PRO A 1 175 ? -34.404 -18.221 35.034 1.00 88.81 175 PRO A C 1
ATOM 1368 O O . PRO A 1 175 ? -33.535 -17.866 35.831 1.00 88.81 175 PRO A O 1
ATOM 1371 N N . GLU A 1 176 ? -35.618 -17.681 35.016 1.00 89.69 176 GLU A N 1
ATOM 1372 C CA . GLU A 1 176 ? -36.080 -16.648 35.944 1.00 89.69 176 GLU A CA 1
ATOM 1373 C C . GLU A 1 176 ? -37.471 -17.053 36.456 1.00 89.69 176 GLU A C 1
ATOM 1375 O O . GLU A 1 176 ? -38.494 -16.886 35.789 1.00 89.69 176 GLU A O 1
ATOM 1380 N N . GLY A 1 177 ? -37.501 -17.695 37.631 1.00 85.62 177 GLY A N 1
ATOM 1381 C CA . GLY A 1 177 ? -38.714 -18.300 38.186 1.00 85.62 177 GLY A CA 1
ATOM 1382 C C . GLY A 1 177 ? -39.191 -19.507 37.369 1.00 85.62 177 GLY A C 1
ATOM 1383 O O . GLY A 1 177 ? -38.448 -20.469 37.194 1.00 85.62 177 GLY A O 1
ATOM 1384 N N . ALA A 1 178 ? -40.437 -19.462 36.888 1.00 85.94 178 ALA A N 1
ATOM 1385 C CA . ALA A 1 178 ? -41.049 -20.530 36.085 1.00 85.94 178 ALA A CA 1
ATOM 1386 C C . ALA A 1 178 ? -40.843 -20.361 34.562 1.00 85.94 178 ALA A C 1
ATOM 1388 O O . ALA A 1 178 ? -41.344 -21.171 33.785 1.00 85.94 178 ALA A O 1
ATOM 1389 N N . GLY A 1 179 ? -40.149 -19.302 34.128 1.00 89.31 179 GLY A N 1
ATOM 1390 C CA . GLY A 1 179 ? -39.939 -18.969 32.718 1.00 89.31 179 GLY A CA 1
ATOM 1391 C C . GLY A 1 179 ? -38.464 -18.833 32.341 1.00 89.31 179 GLY A C 1
ATOM 1392 O O . GLY A 1 179 ? -37.575 -18.815 33.190 1.00 89.31 179 GLY A O 1
ATOM 1393 N N . ILE A 1 180 ? -38.210 -18.722 31.038 1.00 90.00 180 ILE A N 1
ATOM 1394 C CA . ILE A 1 180 ? -36.901 -18.366 30.484 1.00 90.00 180 ILE A CA 1
ATOM 1395 C C . ILE A 1 180 ? -36.959 -16.885 30.112 1.00 90.00 180 ILE A C 1
ATOM 1397 O O . ILE A 1 180 ? -37.800 -16.497 29.300 1.00 90.00 180 ILE A O 1
ATOM 1401 N N . SER A 1 181 ? -36.074 -16.062 30.676 1.00 92.31 181 SER A N 1
ATOM 1402 C CA . SER A 1 181 ? -35.946 -14.658 30.290 1.00 92.31 181 SER A CA 1
ATOM 1403 C C . SER A 1 181 ? -34.759 -14.458 29.352 1.00 92.31 181 SER A C 1
ATOM 1405 O O . SER A 1 181 ? -33.692 -15.059 29.507 1.00 92.31 181 SER A O 1
ATOM 1407 N N . ARG A 1 182 ? -34.965 -13.618 28.333 1.00 91.25 182 ARG A N 1
ATOM 1408 C CA . ARG A 1 182 ? -33.910 -13.156 27.432 1.00 91.25 182 ARG A CA 1
ATOM 1409 C C . ARG A 1 182 ? -33.276 -11.904 28.028 1.00 91.25 182 ARG A C 1
ATOM 1411 O O . ARG A 1 182 ? -33.982 -10.958 28.364 1.00 91.25 182 ARG A O 1
ATOM 1418 N N . ARG A 1 183 ? -31.950 -11.882 28.110 1.00 90.19 183 ARG A N 1
ATOM 1419 C CA . ARG A 1 183 ? -31.151 -10.707 28.463 1.00 90.19 183 ARG A CA 1
ATOM 1420 C C . ARG A 1 183 ? -30.134 -10.469 27.359 1.00 90.19 183 ARG A C 1
ATOM 1422 O O . ARG A 1 183 ? -29.402 -11.386 26.999 1.00 90.19 183 ARG A O 1
ATOM 1429 N N . ASP A 1 184 ? -30.090 -9.258 26.824 1.00 90.06 184 ASP A N 1
ATOM 1430 C CA . ASP A 1 184 ? -29.090 -8.886 25.827 1.00 90.06 184 ASP A CA 1
ATOM 1431 C C . ASP A 1 184 ? -27.855 -8.320 26.544 1.00 90.06 184 ASP A C 1
ATOM 1433 O O . ASP A 1 184 ? -27.930 -7.330 27.271 1.00 90.06 184 ASP A O 1
ATOM 1437 N N . GLU A 1 185 ? -26.715 -8.986 26.381 1.00 89.69 185 GLU A N 1
ATOM 1438 C CA . GLU A 1 185 ? -25.425 -8.571 26.929 1.00 89.69 185 GLU A CA 1
ATOM 1439 C C . GLU A 1 185 ? -24.629 -7.824 25.856 1.00 89.69 185 GLU A C 1
ATOM 1441 O O . GLU A 1 185 ? -24.470 -8.321 24.742 1.00 89.69 185 GLU A O 1
ATOM 1446 N N . VAL A 1 186 ? -24.109 -6.637 26.175 1.00 90.56 186 VAL A N 1
ATOM 1447 C CA . VAL A 1 186 ? -23.248 -5.869 25.264 1.00 90.56 186 VAL A CA 1
ATOM 1448 C C . VAL A 1 186 ? -21.817 -6.395 25.362 1.00 90.56 186 VAL A C 1
ATOM 1450 O O . VAL A 1 186 ? -21.176 -6.254 26.398 1.00 90.56 186 VAL A O 1
ATOM 1453 N N . ILE A 1 187 ? -21.311 -6.972 24.274 1.00 88.62 187 ILE A N 1
ATOM 1454 C CA . ILE A 1 187 ? -19.961 -7.551 24.196 1.00 88.62 187 ILE A CA 1
ATOM 1455 C C . ILE A 1 187 ? -18.937 -6.509 23.756 1.00 88.62 187 ILE A C 1
ATOM 1457 O O . ILE A 1 187 ? -17.827 -6.458 24.279 1.00 88.62 187 ILE A O 1
ATOM 1461 N N . ALA A 1 188 ? -19.308 -5.670 22.791 1.00 87.94 188 ALA A N 1
ATOM 1462 C CA . ALA A 1 188 ? -18.446 -4.621 22.271 1.00 87.94 188 ALA A CA 1
ATOM 1463 C C . ALA A 1 188 ? -19.262 -3.362 22.000 1.00 87.94 188 ALA A C 1
ATOM 1465 O O . ALA A 1 188 ? -20.421 -3.441 21.594 1.00 87.94 188 ALA A O 1
ATOM 1466 N N . LYS A 1 189 ? -18.642 -2.201 22.211 1.00 92.94 189 LYS A N 1
ATOM 1467 C CA . LYS A 1 189 ? -19.228 -0.892 21.932 1.00 92.94 189 LYS A CA 1
ATOM 1468 C C . LYS A 1 189 ? -18.208 -0.033 21.193 1.00 92.94 189 LYS A C 1
ATOM 1470 O O . LYS A 1 189 ? -17.102 0.169 21.684 1.00 92.94 189 LYS A O 1
ATOM 1475 N N . TYR A 1 190 ? -18.591 0.474 20.027 1.00 92.19 190 TYR A N 1
ATOM 1476 C CA . TYR A 1 190 ? -17.730 1.242 19.127 1.00 92.19 190 TYR A CA 1
ATOM 1477 C C . TYR A 1 190 ? -17.945 2.752 19.313 1.00 92.19 190 TYR A C 1
ATOM 1479 O O . TYR A 1 190 ? -18.396 3.486 18.424 1.00 92.19 190 TYR A O 1
ATOM 1487 N N . ASP A 1 191 ? -17.668 3.221 20.527 1.00 91.31 191 ASP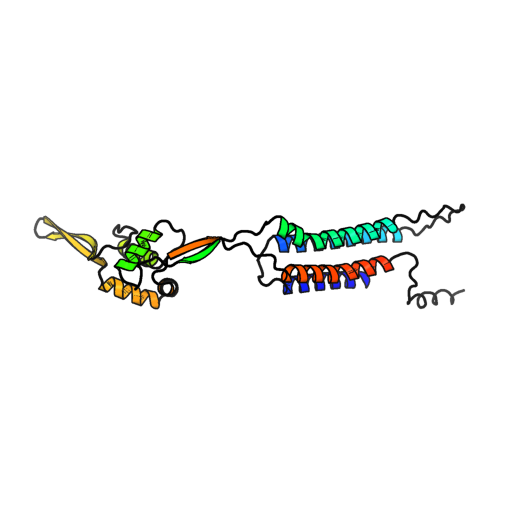 A N 1
ATOM 1488 C CA . ASP A 1 191 ? -17.766 4.628 20.912 1.00 91.31 191 ASP A CA 1
ATOM 1489 C C . ASP A 1 191 ? -16.430 5.383 20.752 1.00 91.31 191 ASP A C 1
ATOM 1491 O O . ASP A 1 191 ? -15.437 4.866 20.234 1.00 91.31 191 ASP A O 1
ATOM 1495 N N . GLU A 1 192 ? -16.409 6.646 21.177 1.00 90.75 192 GLU A N 1
ATOM 1496 C CA . GLU A 1 192 ? -15.218 7.497 21.108 1.00 90.75 192 GLU A CA 1
ATOM 1497 C C . GLU A 1 192 ? -14.050 6.956 21.954 1.00 90.75 192 GLU A C 1
ATOM 1499 O O . GLU A 1 192 ? -12.881 7.192 21.634 1.00 90.75 192 GLU A O 1
ATOM 1504 N N . ALA A 1 193 ? -14.336 6.212 23.030 1.00 92.25 193 ALA A N 1
ATOM 1505 C CA . ALA A 1 193 ? -13.298 5.596 23.848 1.00 92.25 193 ALA A CA 1
ATOM 1506 C C . ALA A 1 193 ? -12.640 4.430 23.100 1.00 92.25 193 ALA A C 1
ATOM 1508 O O . ALA A 1 193 ? -11.408 4.350 23.070 1.00 92.25 193 ALA A O 1
ATOM 1509 N N . TRP A 1 194 ? -13.440 3.589 22.436 1.00 93.62 194 TRP A N 1
ATOM 1510 C CA . TRP A 1 194 ? -12.938 2.542 21.547 1.00 93.62 194 TRP A CA 1
ATOM 1511 C C . TRP A 1 194 ? -12.078 3.125 20.423 1.00 93.62 194 TRP A C 1
ATOM 1513 O O . TRP A 1 194 ? -10.944 2.689 20.227 1.00 93.62 194 TRP A O 1
ATOM 1523 N N . TYR A 1 195 ? -12.563 4.175 19.753 1.00 92.12 195 TYR A N 1
ATOM 1524 C CA . TYR A 1 195 ? -11.834 4.835 18.669 1.00 92.12 195 TYR A CA 1
ATOM 1525 C C . TYR A 1 195 ? -10.466 5.354 19.133 1.00 92.12 195 TYR A C 1
ATOM 1527 O O . TYR A 1 195 ? -9.432 5.031 18.546 1.00 92.12 195 TYR A O 1
ATOM 1535 N N . LYS A 1 196 ? -10.428 6.100 20.244 1.00 92.25 196 LYS A N 1
ATOM 1536 C CA . LYS A 1 196 ? -9.172 6.602 20.825 1.00 92.25 196 LYS A CA 1
ATOM 1537 C C . LYS A 1 196 ? -8.222 5.478 21.228 1.00 92.25 196 LYS A C 1
ATOM 1539 O O . LYS A 1 196 ? -7.008 5.665 21.138 1.00 92.25 196 LYS A O 1
ATOM 1544 N N . ASN A 1 197 ? -8.748 4.346 21.690 1.00 94.00 197 ASN A N 1
ATOM 1545 C CA . ASN A 1 197 ? -7.938 3.183 22.021 1.00 94.00 197 ASN A CA 1
ATOM 1546 C C . ASN A 1 197 ? -7.330 2.546 20.765 1.00 94.00 197 ASN A C 1
ATOM 1548 O O . ASN A 1 197 ? -6.119 2.353 20.714 1.00 94.00 197 ASN A O 1
ATOM 1552 N N . GLU A 1 198 ? -8.124 2.307 19.720 1.00 93.00 198 GLU A N 1
ATOM 1553 C CA . GLU A 1 198 ? -7.622 1.731 18.466 1.00 93.00 198 GLU A CA 1
ATOM 1554 C C . GLU A 1 198 ? -6.601 2.649 17.777 1.00 93.00 198 GLU A C 1
ATOM 1556 O O . GLU A 1 198 ? -5.620 2.153 17.231 1.00 93.00 198 GLU A O 1
ATOM 1561 N N . LEU A 1 199 ? -6.731 3.980 17.877 1.00 92.69 199 LEU A N 1
ATOM 1562 C CA . LEU A 1 199 ? -5.686 4.904 17.409 1.00 92.69 199 LEU A CA 1
ATOM 1563 C C . LEU A 1 199 ? -4.358 4.745 18.165 1.00 92.69 199 LEU A C 1
ATOM 1565 O O . LEU A 1 199 ? -3.293 4.931 17.576 1.00 92.69 199 LEU A O 1
ATOM 1569 N N . LYS A 1 200 ? -4.396 4.454 19.470 1.00 93.69 200 LYS A N 1
ATOM 1570 C CA . LYS A 1 200 ? -3.182 4.202 20.265 1.00 93.69 200 LYS A CA 1
ATOM 1571 C C . LYS A 1 200 ? -2.564 2.860 19.885 1.00 93.69 200 LYS A C 1
ATOM 1573 O O . LYS A 1 200 ? -1.387 2.821 19.551 1.00 93.69 200 LYS A O 1
ATOM 1578 N N . VAL A 1 201 ? -3.378 1.804 19.839 1.00 93.31 201 VAL A N 1
ATOM 1579 C CA . VAL A 1 201 ? -2.951 0.452 19.444 1.00 93.31 201 VAL A CA 1
ATOM 1580 C C . VAL A 1 201 ? -2.367 0.452 18.031 1.00 93.31 201 VAL A C 1
ATOM 1582 O O . VAL A 1 201 ? -1.320 -0.148 17.793 1.00 93.31 201 VAL A O 1
ATOM 1585 N N . ALA A 1 202 ? -2.989 1.175 17.096 1.00 92.94 202 ALA A N 1
ATOM 1586 C CA . ALA A 1 202 ? -2.503 1.290 15.728 1.00 92.94 202 ALA A CA 1
ATOM 1587 C C . ALA A 1 202 ? -1.063 1.814 15.678 1.00 92.94 202 ALA A C 1
ATOM 1589 O O . ALA A 1 202 ? -0.249 1.226 14.977 1.00 92.94 202 ALA A O 1
ATOM 1590 N N . LYS A 1 203 ? -0.719 2.845 16.465 1.00 92.06 203 LYS A N 1
ATOM 1591 C CA . LYS A 1 203 ? 0.642 3.417 16.516 1.00 92.06 203 LYS A CA 1
ATOM 1592 C C . LYS A 1 203 ? 1.705 2.435 17.000 1.00 92.06 203 LYS A C 1
ATOM 1594 O O . LYS A 1 203 ? 2.862 2.575 16.620 1.00 92.06 203 LYS A O 1
ATOM 1599 N N . GLU A 1 204 ? 1.327 1.497 17.858 1.00 92.00 204 GLU A N 1
ATOM 1600 C CA . GLU A 1 204 ? 2.239 0.508 18.441 1.00 92.00 204 GLU A CA 1
ATOM 1601 C C . GLU A 1 204 ? 2.352 -0.752 17.571 1.00 92.00 204 GLU A C 1
ATOM 1603 O O . GLU A 1 204 ? 3.359 -1.457 17.601 1.00 92.00 204 GLU A O 1
ATOM 1608 N N . SER A 1 205 ? 1.332 -1.033 16.760 1.00 88.94 205 SER A N 1
ATOM 1609 C CA . SER A 1 205 ? 1.312 -2.177 15.851 1.00 88.94 205 SER A CA 1
ATOM 1610 C C . SER A 1 205 ? 2.100 -1.905 14.563 1.00 88.94 205 SER A C 1
ATOM 1612 O O . SER A 1 205 ? 1.995 -0.829 13.989 1.00 88.94 205 SER A O 1
ATOM 1614 N N . ALA A 1 206 ? 2.845 -2.887 14.043 1.00 88.62 206 ALA A N 1
ATOM 1615 C CA . ALA A 1 206 ? 3.670 -2.694 12.842 1.00 88.62 206 ALA A CA 1
ATOM 1616 C C . ALA A 1 206 ? 2.856 -2.235 11.613 1.00 88.62 206 ALA A C 1
ATOM 1618 O O . ALA A 1 206 ? 3.140 -1.192 11.026 1.00 88.62 206 ALA A O 1
ATOM 1619 N N . LEU A 1 207 ? 1.817 -2.990 11.238 1.00 88.12 207 LEU A N 1
ATOM 1620 C CA . LEU A 1 207 ? 0.973 -2.652 10.087 1.00 88.12 207 LEU A CA 1
ATOM 1621 C C . LEU A 1 207 ? 0.089 -1.430 10.366 1.00 88.12 207 LEU A C 1
ATOM 1623 O O . LEU A 1 207 ? -0.034 -0.551 9.514 1.00 88.12 207 LEU A O 1
ATOM 1627 N N . GLY A 1 208 ? -0.498 -1.348 11.563 1.00 89.38 208 GLY A N 1
ATOM 1628 C CA . GLY A 1 208 ? -1.333 -0.210 11.933 1.00 89.38 208 GLY A CA 1
ATOM 1629 C C . GLY A 1 208 ? -0.539 1.090 11.994 1.00 89.38 208 GLY A C 1
ATOM 1630 O O . GLY A 1 208 ? -1.098 2.123 11.656 1.00 89.38 208 GLY A O 1
ATOM 1631 N N . ALA A 1 209 ? 0.758 1.063 12.317 1.00 92.25 209 ALA A N 1
ATOM 1632 C CA . ALA A 1 209 ? 1.595 2.257 12.346 1.00 92.25 209 ALA A CA 1
ATOM 1633 C C . ALA A 1 209 ? 1.850 2.794 10.934 1.00 92.25 209 ALA A C 1
ATOM 1635 O O . ALA A 1 209 ? 1.833 4.008 10.734 1.00 92.25 209 ALA A O 1
ATOM 1636 N N . LEU A 1 210 ? 2.024 1.905 9.947 1.00 91.12 210 LEU A N 1
ATOM 1637 C CA . LEU A 1 210 ? 2.154 2.287 8.536 1.00 91.12 210 LEU A CA 1
ATOM 1638 C C . LEU A 1 210 ? 0.874 2.954 8.022 1.00 91.12 210 LEU A C 1
ATOM 1640 O O . LEU A 1 210 ? 0.933 4.033 7.433 1.00 91.12 210 LEU A O 1
ATOM 1644 N N . LEU A 1 211 ? -0.282 2.348 8.300 1.00 90.44 211 LEU A N 1
ATOM 1645 C CA . LEU A 1 211 ? -1.577 2.897 7.890 1.00 90.44 211 LEU A CA 1
ATOM 1646 C C . LEU A 1 211 ? -1.931 4.163 8.685 1.00 90.44 211 LEU A C 1
ATOM 1648 O O . LEU A 1 211 ? -2.459 5.121 8.135 1.00 90.44 211 LEU A O 1
ATOM 1652 N N . TYR A 1 212 ? -1.572 4.232 9.965 1.00 91.75 212 TYR A N 1
ATOM 1653 C CA . TYR A 1 212 ? -1.751 5.431 10.779 1.00 91.75 212 TYR A CA 1
ATOM 1654 C C . TYR A 1 212 ? -0.900 6.596 10.247 1.00 91.75 212 TYR A C 1
ATOM 1656 O O . TYR A 1 212 ? -1.376 7.728 10.161 1.00 91.75 212 TYR A O 1
ATOM 1664 N N . ALA A 1 213 ? 0.348 6.334 9.839 1.00 90.62 213 ALA A N 1
ATOM 1665 C CA . ALA A 1 213 ? 1.240 7.336 9.253 1.00 90.62 213 ALA A CA 1
ATOM 1666 C C . ALA A 1 213 ? 0.719 7.903 7.918 1.00 90.62 213 ALA A C 1
ATOM 1668 O O . ALA A 1 213 ? 1.021 9.049 7.575 1.00 90.62 213 ALA A O 1
ATOM 1669 N N . GLN A 1 214 ? -0.096 7.140 7.186 1.00 88.31 214 GLN A N 1
ATOM 1670 C CA . GLN A 1 214 ? -0.778 7.607 5.978 1.00 88.31 214 GLN A CA 1
ATOM 1671 C C . GLN A 1 214 ? -1.800 8.719 6.278 1.00 88.31 214 GLN A C 1
ATOM 1673 O O . GLN A 1 214 ? -2.013 9.608 5.445 1.00 88.31 214 GLN A O 1
ATOM 1678 N N . GLY A 1 215 ? -2.382 8.724 7.481 1.00 89.25 215 GLY A N 1
ATOM 1679 C CA . GLY A 1 215 ? -3.357 9.723 7.902 1.00 89.25 215 GLY A CA 1
ATOM 1680 C C . GLY A 1 215 ? -4.705 9.545 7.202 1.00 89.25 215 GLY A C 1
ATOM 1681 O O . GLY A 1 215 ? -5.155 8.432 6.954 1.00 89.25 215 GLY A O 1
ATOM 1682 N N . VAL A 1 216 ? -5.344 10.666 6.859 1.00 90.12 216 VAL A N 1
ATOM 1683 C CA . VAL A 1 216 ? -6.648 10.694 6.170 1.00 90.12 216 VAL A CA 1
ATOM 1684 C C . VAL A 1 216 ? -6.483 10.784 4.644 1.00 90.12 216 VAL A C 1
ATOM 1686 O O . VAL A 1 216 ? -7.091 11.615 3.974 1.00 90.12 216 VAL A O 1
ATOM 1689 N N . ARG A 1 217 ? -5.560 9.994 4.090 1.00 89.69 217 ARG A N 1
ATOM 1690 C CA . ARG A 1 217 ? -5.263 9.965 2.649 1.00 89.69 217 ARG A CA 1
ATOM 1691 C C . ARG A 1 217 ? -5.758 8.658 2.058 1.00 89.69 217 ARG A C 1
ATOM 1693 O O . ARG A 1 217 ? -5.504 7.613 2.648 1.00 89.69 217 ARG A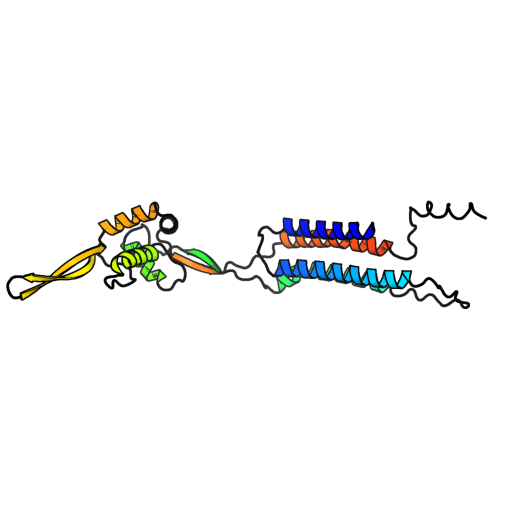 O 1
ATOM 1700 N N . GLY A 1 218 ? -6.395 8.719 0.893 1.00 85.75 218 GLY A N 1
ATOM 1701 C CA . GLY A 1 218 ? -6.691 7.524 0.106 1.00 85.75 218 GLY A CA 1
ATOM 1702 C C . GLY A 1 218 ? -5.463 7.037 -0.652 1.00 85.75 218 GLY A C 1
ATOM 1703 O O . GLY A 1 218 ? -4.505 7.797 -0.831 1.00 85.75 218 GLY A O 1
ATOM 1704 N N . VAL A 1 219 ? -5.488 5.781 -1.098 1.00 85.69 219 VAL A N 1
ATOM 1705 C CA . VAL A 1 219 ? -4.470 5.226 -2.001 1.00 85.69 219 VAL A CA 1
ATOM 1706 C C . VAL A 1 219 ? -5.158 4.691 -3.237 1.00 85.69 219 VAL A C 1
ATOM 1708 O O . VAL A 1 219 ? -6.005 3.811 -3.139 1.00 85.69 219 VAL A O 1
ATOM 1711 N N . SER A 1 220 ? -4.748 5.185 -4.398 1.00 86.12 220 SER A N 1
ATOM 1712 C CA . SER A 1 220 ? -5.177 4.650 -5.685 1.00 86.12 220 SER A CA 1
ATOM 1713 C C . SER A 1 220 ? -3.973 4.122 -6.455 1.00 86.12 220 SER A C 1
ATOM 1715 O O . SER A 1 220 ? -2.816 4.491 -6.214 1.00 86.12 220 SER A O 1
ATOM 1717 N N . LEU A 1 221 ? -4.235 3.195 -7.372 1.00 84.94 221 LEU A N 1
ATOM 1718 C CA . LEU A 1 221 ? -3.229 2.728 -8.319 1.00 84.94 221 LEU A CA 1
ATOM 1719 C C . LEU A 1 221 ? -3.175 3.700 -9.492 1.00 84.94 221 LEU A C 1
ATOM 1721 O O . LEU A 1 221 ? -4.067 3.713 -10.337 1.00 84.94 221 LEU A O 1
ATOM 1725 N N . GLU A 1 222 ? -2.101 4.476 -9.574 1.00 80.81 222 GLU A N 1
ATOM 1726 C CA . GLU A 1 222 ? -1.858 5.356 -10.712 1.00 80.81 222 GLU A CA 1
ATOM 1727 C C . GLU A 1 222 ? -0.837 4.730 -11.662 1.00 80.81 222 GLU A C 1
ATOM 1729 O O . GLU A 1 222 ? 0.160 4.130 -11.250 1.00 80.81 222 GLU A O 1
ATOM 1734 N N . THR A 1 223 ? -1.051 4.911 -12.965 1.00 75.06 223 THR A N 1
ATOM 1735 C CA . THR A 1 223 ? -0.031 4.608 -13.967 1.00 75.06 223 THR A CA 1
ATOM 1736 C C . THR A 1 223 ? 1.082 5.640 -13.865 1.00 75.06 223 THR A C 1
ATOM 1738 O O . THR A 1 223 ? 0.932 6.788 -14.289 1.00 75.06 223 THR A O 1
ATOM 1741 N N . THR A 1 224 ? 2.232 5.238 -13.338 1.00 67.81 224 THR A N 1
ATOM 1742 C CA . THR A 1 224 ? 3.459 6.004 -13.557 1.00 67.81 224 THR A CA 1
ATOM 1743 C C . THR A 1 224 ? 3.847 5.884 -15.025 1.00 67.81 224 THR A C 1
ATOM 1745 O O . THR A 1 224 ? 3.905 4.776 -15.561 1.00 67.81 224 THR A O 1
ATOM 1748 N N . GLY A 1 225 ? 4.087 7.027 -15.679 1.00 58.53 225 GLY A N 1
ATOM 1749 C CA . GLY A 1 225 ? 4.628 7.057 -17.037 1.00 58.53 225 GLY A CA 1
ATOM 1750 C C . GLY A 1 225 ? 5.841 6.135 -17.125 1.00 58.53 225 GLY A C 1
ATOM 1751 O O . GLY A 1 225 ? 6.668 6.129 -16.211 1.00 58.53 225 GLY A O 1
ATOM 1752 N N . GLY A 1 226 ? 5.883 5.307 -18.173 1.00 58.25 226 GLY A N 1
ATOM 1753 C CA . GLY A 1 226 ? 6.881 4.247 -18.318 1.00 58.25 226 GLY A CA 1
ATOM 1754 C C . GLY A 1 226 ? 8.302 4.774 -18.137 1.00 58.25 226 GLY A C 1
ATOM 1755 O O . GLY A 1 226 ? 8.562 5.952 -18.390 1.00 58.25 226 GLY A O 1
ATOM 1756 N N . VAL A 1 227 ? 9.217 3.902 -17.695 1.00 58.03 227 VAL A N 1
ATOM 1757 C CA . VAL A 1 227 ? 10.642 4.229 -17.535 1.00 58.03 227 VAL A CA 1
ATOM 1758 C C . VAL A 1 227 ? 11.129 4.891 -18.820 1.00 58.03 227 VAL A C 1
ATOM 1760 O O . VAL A 1 227 ? 11.302 4.236 -19.850 1.00 58.03 227 VAL A O 1
ATOM 1763 N N . ALA A 1 228 ? 11.287 6.213 -18.777 1.00 58.19 228 ALA A N 1
ATOM 1764 C CA . ALA A 1 228 ? 11.746 6.955 -19.928 1.00 58.19 228 ALA A CA 1
ATOM 1765 C C . ALA A 1 228 ? 13.164 6.472 -20.212 1.00 58.19 228 ALA A C 1
ATOM 1767 O O . ALA A 1 228 ? 14.034 6.548 -19.344 1.00 58.19 228 ALA A O 1
ATOM 1768 N N . VAL A 1 229 ? 13.401 5.960 -21.419 1.00 65.56 229 VAL A N 1
ATOM 1769 C CA . VAL A 1 229 ? 14.756 5.679 -21.887 1.00 65.56 229 VAL A CA 1
ATOM 1770 C C . VAL A 1 229 ? 15.502 7.010 -21.907 1.00 65.56 229 VAL A C 1
ATOM 1772 O O . VAL A 1 229 ? 15.344 7.817 -22.826 1.00 65.56 229 VAL A O 1
ATOM 1775 N N . THR A 1 230 ? 16.257 7.273 -20.844 1.00 71.00 230 THR A N 1
ATOM 1776 C CA . THR A 1 230 ? 16.986 8.526 -20.679 1.00 71.00 230 THR A CA 1
ATOM 1777 C C . THR A 1 230 ? 18.115 8.599 -21.702 1.00 71.00 230 THR A C 1
ATOM 1779 O O . THR A 1 230 ? 18.652 7.584 -22.153 1.00 71.00 230 THR A O 1
ATOM 1782 N N . SER A 1 231 ? 18.517 9.815 -22.072 1.00 74.31 231 SER A N 1
ATOM 1783 C CA . SER A 1 231 ? 19.688 10.027 -22.934 1.00 74.31 231 SER A CA 1
ATOM 1784 C C . SER A 1 231 ? 20.951 9.384 -22.349 1.00 74.31 231 SER A C 1
ATOM 1786 O O . SER A 1 231 ? 21.759 8.833 -23.095 1.00 74.31 231 SER A O 1
ATOM 1788 N N . ALA A 1 232 ? 21.077 9.378 -21.018 1.00 72.69 232 ALA A N 1
ATOM 1789 C CA . ALA A 1 232 ? 22.157 8.717 -20.293 1.00 72.69 232 ALA A CA 1
ATOM 1790 C C . ALA A 1 232 ? 22.155 7.191 -20.489 1.00 72.69 232 ALA A C 1
ATOM 1792 O O . ALA A 1 232 ? 23.209 6.615 -20.752 1.00 72.69 232 ALA A O 1
ATOM 1793 N N . TYR A 1 233 ? 20.984 6.542 -20.446 1.00 74.94 233 TYR A N 1
ATOM 1794 C CA . TYR A 1 233 ? 20.864 5.105 -20.715 1.00 74.94 233 TYR A CA 1
ATOM 1795 C C . TYR A 1 233 ? 21.297 4.755 -22.145 1.00 74.94 233 TYR A C 1
ATOM 1797 O O . TYR A 1 233 ? 22.054 3.808 -22.349 1.00 74.94 233 TYR A O 1
ATOM 1805 N N . ILE A 1 234 ? 20.874 5.545 -23.139 1.00 79.44 234 ILE A N 1
ATOM 1806 C CA . ILE A 1 234 ? 21.253 5.333 -24.548 1.00 79.44 234 ILE A CA 1
ATOM 1807 C C . ILE A 1 234 ? 22.770 5.470 -24.720 1.00 79.44 234 ILE A C 1
ATOM 1809 O O . ILE A 1 234 ? 23.394 4.635 -25.377 1.00 79.44 234 ILE A O 1
ATOM 1813 N N . ALA A 1 235 ? 23.367 6.496 -24.106 1.00 77.62 235 ALA A N 1
ATOM 1814 C CA . ALA A 1 235 ? 24.808 6.715 -24.146 1.00 77.62 235 ALA A CA 1
ATOM 1815 C C . ALA A 1 235 ? 25.581 5.560 -23.485 1.00 77.62 235 ALA A C 1
ATOM 1817 O O . ALA A 1 235 ? 26.534 5.048 -24.073 1.00 77.62 235 ALA A O 1
ATOM 1818 N N . GLY A 1 236 ? 25.138 5.103 -22.308 1.00 75.44 236 GLY A N 1
ATOM 1819 C CA . GLY A 1 236 ? 25.743 3.976 -21.594 1.00 75.44 236 GLY A CA 1
ATOM 1820 C C . GLY A 1 236 ? 25.641 2.659 -22.366 1.00 75.44 236 GLY A C 1
ATOM 1821 O O . GLY A 1 236 ? 26.636 1.950 -22.516 1.00 75.44 236 GLY A O 1
ATOM 1822 N N . TYR A 1 237 ? 24.469 2.364 -22.935 1.00 78.31 237 TYR A N 1
ATOM 1823 C CA . TYR A 1 237 ? 24.257 1.186 -23.777 1.00 78.31 237 TYR A CA 1
ATOM 1824 C C . TYR A 1 237 ? 25.149 1.213 -25.025 1.00 78.31 237 TYR A C 1
ATOM 1826 O O . TYR A 1 237 ? 25.826 0.231 -25.329 1.00 78.31 237 TYR A O 1
ATOM 1834 N N . GLY A 1 238 ? 25.200 2.353 -25.723 1.00 78.94 238 GLY A N 1
ATOM 1835 C CA . GLY A 1 238 ? 26.056 2.527 -26.895 1.00 78.94 238 GLY A CA 1
ATOM 1836 C C . GLY A 1 238 ? 27.532 2.305 -26.566 1.00 78.94 238 GLY A C 1
ATOM 1837 O O . GLY A 1 238 ? 28.219 1.572 -27.278 1.00 78.94 238 GLY A O 1
ATOM 1838 N N . LEU A 1 239 ? 28.004 2.863 -25.448 1.00 77.25 239 LEU A N 1
ATOM 1839 C CA . LEU A 1 239 ? 29.374 2.679 -24.974 1.00 77.25 239 LEU A CA 1
ATOM 1840 C C . LEU A 1 239 ? 29.673 1.207 -24.648 1.00 77.25 239 LEU A C 1
ATOM 1842 O O . LEU A 1 239 ? 30.710 0.695 -25.066 1.00 77.25 239 LEU A O 1
ATOM 1846 N N . ALA A 1 240 ? 28.762 0.503 -23.972 1.00 73.50 240 ALA A N 1
ATOM 1847 C CA . ALA A 1 240 ? 28.925 -0.913 -23.642 1.00 73.50 240 ALA A CA 1
ATOM 1848 C C . ALA A 1 240 ? 28.987 -1.802 -24.898 1.00 73.50 240 ALA A C 1
ATOM 1850 O O . ALA A 1 240 ? 29.865 -2.661 -25.012 1.00 73.50 240 ALA A O 1
ATOM 1851 N N . VAL A 1 241 ? 28.105 -1.563 -25.876 1.00 77.75 241 VAL A N 1
ATOM 1852 C CA . VAL A 1 241 ? 28.102 -2.282 -27.161 1.00 77.75 241 VAL A CA 1
ATOM 1853 C C . VAL A 1 241 ? 29.399 -2.033 -27.924 1.00 77.75 241 VAL A C 1
ATOM 1855 O O . VAL A 1 241 ? 30.015 -2.977 -28.420 1.00 77.75 241 VAL A O 1
ATOM 1858 N N . VAL A 1 242 ? 29.851 -0.780 -27.987 1.00 77.81 242 VAL A N 1
ATOM 1859 C CA . VAL A 1 242 ? 31.115 -0.414 -28.632 1.00 77.81 242 VAL A CA 1
ATOM 1860 C C . VAL A 1 242 ? 32.289 -1.100 -27.932 1.00 77.81 242 VAL A C 1
ATOM 1862 O O . VAL A 1 242 ? 33.057 -1.803 -28.582 1.00 77.81 242 VAL A O 1
ATOM 1865 N N . LEU A 1 243 ? 32.415 -0.987 -26.611 1.00 75.06 243 LEU A N 1
ATOM 1866 C CA . LEU A 1 243 ? 33.536 -1.573 -25.873 1.00 75.06 243 LEU A CA 1
ATOM 1867 C C . LEU A 1 243 ? 33.566 -3.107 -25.939 1.00 75.06 243 LEU A C 1
ATOM 1869 O O . LEU A 1 243 ? 34.650 -3.682 -26.002 1.00 75.06 243 LEU A O 1
ATOM 1873 N N . GLY A 1 244 ? 32.411 -3.777 -25.974 1.00 70.19 244 GLY A N 1
ATOM 1874 C CA . GLY A 1 244 ? 32.335 -5.235 -26.096 1.00 70.19 244 GLY A CA 1
ATOM 1875 C C . GLY A 1 244 ? 32.556 -5.753 -27.521 1.00 70.19 244 GLY A C 1
ATOM 1876 O O . GLY A 1 244 ? 33.224 -6.769 -27.727 1.00 70.19 244 GLY A O 1
ATOM 1877 N N . TYR A 1 245 ? 32.021 -5.061 -28.530 1.00 71.88 245 TYR A N 1
ATOM 1878 C CA . TYR A 1 245 ? 32.000 -5.555 -29.911 1.00 71.88 245 TYR A CA 1
ATOM 1879 C C . TYR A 1 245 ? 33.238 -5.153 -30.725 1.00 71.88 245 TYR A C 1
ATOM 1881 O O . TYR A 1 245 ? 33.716 -5.906 -31.577 1.00 71.88 245 TYR A O 1
ATOM 1889 N N . LEU A 1 246 ? 33.807 -3.981 -30.451 1.00 69.69 246 LEU A N 1
ATOM 1890 C CA . LEU A 1 246 ? 34.925 -3.416 -31.208 1.00 69.69 246 LEU A CA 1
ATOM 1891 C C . LEU A 1 246 ? 36.237 -4.234 -31.055 1.00 69.69 246 LEU A C 1
ATOM 1893 O O . LEU A 1 246 ? 36.907 -4.469 -32.068 1.00 69.69 246 LEU A O 1
ATOM 1897 N N . PRO A 1 247 ? 36.574 -4.811 -29.880 1.00 67.38 247 PRO A N 1
ATOM 1898 C CA . PRO A 1 247 ? 37.670 -5.775 -29.758 1.00 67.38 247 PRO A CA 1
ATOM 1899 C C . PRO A 1 247 ? 37.445 -7.037 -30.601 1.00 67.38 247 PRO A C 1
ATOM 1901 O O . PRO A 1 247 ? 38.368 -7.503 -31.273 1.00 67.38 247 PRO A O 1
ATOM 1904 N N . LEU A 1 248 ? 36.216 -7.569 -30.632 1.00 65.38 248 LEU A N 1
ATOM 1905 C CA . LEU A 1 248 ? 35.866 -8.760 -31.418 1.00 65.38 248 LEU A CA 1
ATOM 1906 C C . LEU A 1 248 ? 36.018 -8.507 -32.925 1.00 65.38 248 LEU A C 1
ATOM 1908 O O . LEU A 1 248 ? 36.502 -9.383 -33.652 1.00 65.38 248 LEU A O 1
ATOM 1912 N N . LEU A 1 249 ? 35.683 -7.298 -33.387 1.00 66.50 249 LEU A N 1
ATOM 1913 C CA . LEU A 1 249 ? 35.934 -6.854 -34.759 1.00 66.50 249 LEU A CA 1
ATOM 1914 C C . LEU A 1 249 ? 37.435 -6.819 -35.079 1.00 66.50 249 LEU A C 1
ATOM 1916 O O . LEU A 1 249 ? 37.858 -7.411 -36.076 1.00 66.50 249 LEU A O 1
ATOM 1920 N N . PHE A 1 250 ? 38.268 -6.209 -34.233 1.00 63.56 250 PHE A N 1
ATOM 1921 C CA . PHE A 1 250 ? 39.716 -6.134 -34.472 1.00 63.56 250 PHE A CA 1
ATOM 1922 C C . PHE A 1 250 ? 40.417 -7.499 -34.423 1.00 63.56 250 PHE A C 1
ATOM 1924 O O . PHE A 1 250 ? 41.252 -7.796 -35.282 1.00 63.56 250 PHE A O 1
ATOM 1931 N N . LEU A 1 251 ? 40.045 -8.365 -33.476 1.00 59.62 251 LEU A N 1
ATOM 1932 C CA . LEU A 1 251 ? 40.532 -9.747 -33.402 1.00 59.62 251 LEU A CA 1
ATOM 1933 C C . LEU A 1 251 ? 40.114 -10.562 -34.637 1.00 59.62 251 LEU A C 1
ATOM 1935 O O . LEU A 1 251 ? 40.896 -11.369 -35.140 1.00 59.62 251 LEU A O 1
ATOM 1939 N N . SER A 1 252 ? 38.918 -10.317 -35.185 1.00 55.00 252 SER A N 1
ATOM 1940 C CA . SER A 1 252 ? 38.455 -10.980 -36.410 1.00 55.00 252 SER A CA 1
ATOM 1941 C C . SER A 1 252 ? 39.221 -10.561 -37.669 1.00 55.00 252 SER A C 1
ATOM 1943 O O . SER A 1 252 ? 39.460 -11.402 -38.538 1.00 55.00 252 SER A O 1
ATOM 1945 N N . ARG A 1 253 ? 39.661 -9.297 -37.744 1.00 55.25 253 ARG A N 1
ATOM 1946 C CA . ARG A 1 253 ? 40.460 -8.764 -38.860 1.00 55.25 253 ARG A CA 1
ATOM 1947 C C . ARG A 1 253 ? 41.885 -9.325 -38.878 1.00 55.25 253 ARG A C 1
ATOM 1949 O O . ARG A 1 253 ? 42.419 -9.595 -39.950 1.00 55.25 253 ARG A O 1
ATOM 1956 N N . ARG A 1 254 ? 42.486 -9.586 -37.709 1.00 47.53 254 ARG A N 1
ATOM 1957 C CA . ARG A 1 254 ? 43.821 -10.215 -37.597 1.00 47.53 254 ARG A CA 1
ATOM 1958 C C . ARG A 1 254 ? 43.848 -11.718 -37.910 1.00 47.53 254 ARG A C 1
ATOM 1960 O O . ARG A 1 254 ? 44.923 -12.259 -38.133 1.00 47.53 254 ARG A O 1
ATOM 1967 N N . ALA A 1 255 ? 42.700 -12.393 -37.991 1.00 46.88 255 ALA A N 1
ATOM 1968 C CA . ALA A 1 255 ? 42.608 -13.810 -38.367 1.00 46.88 255 ALA A CA 1
ATOM 1969 C C . ALA A 1 255 ? 42.544 -14.051 -39.897 1.00 46.88 255 ALA A C 1
ATOM 1971 O O . ALA A 1 255 ? 42.193 -15.147 -40.349 1.00 46.88 255 ALA A O 1
ATOM 1972 N N . GLY A 1 256 ? 42.847 -13.031 -40.710 1.00 42.34 256 GLY A N 1
ATOM 1973 C CA . GLY A 1 256 ? 43.008 -13.159 -42.159 1.00 42.34 256 GLY A CA 1
ATOM 1974 C C . GLY A 1 256 ? 44.335 -13.842 -42.535 1.00 42.34 256 GLY A C 1
ATOM 1975 O O . GLY A 1 256 ? 45.344 -13.636 -41.856 1.00 42.34 256 GLY A O 1
ATOM 1976 N N . PRO A 1 257 ? 44.376 -14.660 -43.602 1.00 35.88 257 PRO A N 1
ATOM 1977 C CA . PRO A 1 257 ? 45.624 -15.239 -44.086 1.00 35.88 257 PRO A CA 1
ATOM 1978 C C . PRO A 1 257 ? 46.477 -14.108 -44.680 1.00 35.88 257 PRO A C 1
ATOM 1980 O O . PRO A 1 257 ? 46.173 -13.612 -45.759 1.00 35.88 257 PRO A O 1
ATOM 1983 N N . GLY A 1 258 ? 47.490 -13.653 -43.937 1.00 42.44 258 GLY A N 1
ATOM 1984 C CA . GLY A 1 258 ? 48.398 -12.583 -44.370 1.00 42.44 258 GLY A CA 1
ATOM 1985 C C . GLY A 1 258 ? 48.860 -11.607 -43.283 1.00 42.44 258 GLY A C 1
ATOM 1986 O O . GLY A 1 258 ? 49.746 -10.807 -43.555 1.00 42.44 258 GLY A O 1
ATOM 1987 N N . SER A 1 259 ? 48.326 -11.649 -42.052 1.00 38.53 259 SER A N 1
ATOM 1988 C CA . SER A 1 259 ? 48.855 -10.769 -40.997 1.00 38.53 259 SER A CA 1
ATOM 1989 C C . SER A 1 259 ? 50.253 -11.243 -40.561 1.00 38.53 259 SER A C 1
ATOM 1991 O O . SER A 1 259 ? 50.379 -12.422 -40.198 1.00 38.53 259 SER A O 1
ATOM 1993 N N . PRO A 1 260 ? 51.283 -10.379 -40.526 1.00 38.47 260 PRO A N 1
ATOM 1994 C CA . PRO A 1 260 ? 52.603 -10.766 -40.047 1.00 38.47 260 PRO A CA 1
ATOM 1995 C C . PRO A 1 260 ? 52.509 -11.146 -38.565 1.00 38.47 260 PRO A C 1
ATOM 1997 O O . PRO A 1 260 ? 52.257 -10.315 -37.692 1.00 38.47 260 PRO A O 1
ATOM 2000 N N . ARG A 1 261 ? 52.651 -12.444 -38.271 1.00 42.88 261 ARG A N 1
ATOM 2001 C CA . ARG A 1 261 ? 52.705 -12.949 -36.897 1.00 42.88 261 ARG A CA 1
ATOM 2002 C C . ARG A 1 261 ? 54.043 -12.528 -36.291 1.00 42.88 261 ARG A C 1
ATOM 2004 O O . ARG A 1 261 ? 55.069 -13.116 -36.611 1.00 42.88 261 ARG A O 1
ATOM 2011 N N . LEU A 1 262 ? 54.004 -11.583 -35.354 1.00 41.97 262 LEU A N 1
ATOM 2012 C CA . LEU A 1 262 ? 55.145 -11.122 -34.543 1.00 41.97 262 LEU A CA 1
ATOM 2013 C C . LEU A 1 262 ? 55.874 -12.235 -33.749 1.00 41.97 262 LEU A C 1
ATOM 2015 O O . LEU A 1 262 ? 56.924 -11.981 -33.179 1.00 41.97 262 LEU A O 1
ATOM 2019 N N . PHE A 1 263 ? 55.368 -13.474 -33.740 1.00 42.75 263 PHE A N 1
ATOM 2020 C CA . PHE A 1 263 ? 55.959 -14.625 -33.036 1.00 42.75 263 PHE A CA 1
ATOM 2021 C C . PHE A 1 263 ? 56.423 -15.766 -33.965 1.00 42.75 263 PHE A C 1
ATOM 2023 O O . PHE A 1 263 ? 56.568 -16.909 -33.534 1.00 42.75 263 PHE A O 1
ATOM 2030 N N . GLY A 1 264 ? 56.656 -15.486 -35.250 1.00 42.28 264 GLY A N 1
ATOM 2031 C CA . GLY A 1 264 ? 57.015 -16.497 -36.254 1.00 42.28 264 GLY A CA 1
ATOM 2032 C C . GLY A 1 264 ? 58.389 -17.172 -36.112 1.00 42.28 264 GLY A C 1
ATOM 2033 O O . GLY A 1 264 ? 58.669 -18.090 -36.876 1.00 42.28 264 GLY A O 1
ATOM 2034 N N . SER A 1 265 ? 59.254 -16.780 -35.173 1.00 44.41 265 SER A N 1
ATOM 2035 C CA . SER A 1 265 ? 60.659 -17.224 -35.182 1.00 44.41 265 SER A CA 1
ATOM 2036 C C . SER A 1 265 ? 61.018 -18.378 -34.237 1.00 44.41 265 SER A C 1
ATOM 2038 O O . SER A 1 265 ? 62.118 -18.912 -34.354 1.00 44.41 265 SER A O 1
ATOM 2040 N N . ILE A 1 266 ? 60.134 -18.823 -33.334 1.00 43.81 266 ILE A N 1
ATOM 2041 C CA . ILE A 1 266 ? 60.554 -19.777 -32.282 1.00 43.81 266 ILE A CA 1
ATOM 2042 C C . ILE A 1 266 ? 60.343 -21.250 -32.680 1.00 43.81 266 ILE A C 1
ATOM 2044 O O . ILE A 1 266 ? 61.152 -22.103 -32.322 1.00 43.81 266 ILE A O 1
ATOM 2048 N N . MET A 1 267 ? 59.321 -21.581 -33.478 1.00 42.81 267 MET A N 1
ATOM 2049 C CA . MET A 1 267 ? 59.016 -22.989 -33.802 1.00 42.81 267 MET A CA 1
ATOM 2050 C C . MET A 1 267 ? 59.744 -23.555 -35.031 1.00 42.81 267 MET A C 1
ATOM 2052 O O . MET A 1 267 ? 59.809 -24.772 -35.184 1.00 42.81 267 MET A O 1
ATOM 2056 N N . ALA A 1 268 ? 60.333 -22.715 -35.886 1.00 43.19 268 ALA A N 1
ATOM 2057 C CA . ALA A 1 268 ? 60.991 -23.180 -37.112 1.00 43.19 268 ALA A CA 1
ATOM 2058 C C . ALA A 1 268 ? 62.431 -23.698 -36.899 1.00 43.19 268 ALA A C 1
ATOM 2060 O O . ALA A 1 268 ? 62.997 -24.306 -37.805 1.00 43.19 268 ALA A O 1
ATOM 2061 N N . ARG A 1 269 ? 63.036 -23.496 -35.717 1.00 43.69 269 ARG A N 1
ATOM 2062 C CA . ARG A 1 269 ? 64.440 -23.881 -35.463 1.00 43.69 269 ARG A CA 1
ATOM 2063 C C . ARG A 1 269 ? 64.657 -25.353 -35.094 1.00 43.69 269 ARG A C 1
ATOM 2065 O O . ARG A 1 269 ? 65.768 -25.833 -35.272 1.00 43.69 269 ARG A O 1
ATOM 2072 N N . ARG A 1 270 ? 63.637 -26.092 -34.638 1.00 45.31 270 ARG A N 1
ATOM 2073 C CA . ARG A 1 270 ? 63.820 -27.484 -34.165 1.00 45.31 270 ARG A CA 1
ATOM 2074 C C . ARG A 1 270 ? 63.884 -28.558 -35.257 1.00 45.31 270 ARG A C 1
ATOM 2076 O O . ARG A 1 270 ? 64.232 -29.681 -34.940 1.00 45.31 270 ARG A O 1
ATOM 2083 N N . LYS A 1 271 ? 63.586 -28.244 -36.524 1.00 45.25 271 LYS A N 1
ATOM 2084 C CA . LYS A 1 271 ? 63.608 -29.232 -37.627 1.00 45.25 271 LYS A CA 1
ATOM 2085 C C . LYS A 1 271 ? 64.824 -29.145 -38.560 1.00 45.25 271 LYS A C 1
ATOM 2087 O O . LYS A 1 271 ? 64.824 -29.778 -39.605 1.00 45.25 271 LYS A O 1
ATOM 2092 N N . ARG A 1 272 ? 65.848 -28.358 -38.214 1.00 47.06 272 ARG A N 1
ATOM 2093 C CA . ARG A 1 272 ? 67.076 -28.214 -39.025 1.00 47.06 272 ARG A CA 1
ATOM 2094 C C . ARG A 1 272 ? 68.341 -28.769 -38.358 1.00 47.06 272 ARG A C 1
ATOM 2096 O O . ARG A 1 272 ? 69.427 -28.474 -38.829 1.00 47.06 272 ARG A O 1
ATOM 2103 N N . GLN A 1 273 ? 68.214 -29.533 -37.273 1.00 45.16 273 GLN A N 1
ATOM 2104 C CA . GLN A 1 273 ? 69.362 -30.140 -36.578 1.00 45.16 273 GLN A CA 1
ATOM 2105 C C . GLN A 1 273 ? 69.387 -31.678 -36.645 1.00 45.16 273 GLN A C 1
ATOM 2107 O O . GLN A 1 273 ? 70.194 -32.290 -35.962 1.00 45.16 273 GLN A O 1
ATOM 2112 N N . GLU A 1 274 ? 68.547 -32.297 -37.479 1.00 42.59 274 GLU A N 1
ATOM 2113 C CA . GLU A 1 274 ? 68.517 -33.760 -37.682 1.00 42.59 274 GLU A CA 1
ATOM 2114 C C . GLU A 1 274 ? 68.565 -34.142 -39.176 1.00 42.59 274 GLU A C 1
ATOM 2116 O O . GLU A 1 274 ? 67.937 -35.110 -39.597 1.00 42.59 274 GLU A O 1
ATOM 2121 N N . ALA A 1 275 ? 69.273 -33.362 -39.995 1.00 40.75 275 ALA A N 1
ATOM 2122 C CA . ALA A 1 275 ? 69.563 -33.701 -41.388 1.00 40.75 275 ALA A CA 1
ATOM 2123 C C . ALA A 1 275 ? 71.050 -33.501 -41.672 1.00 40.75 275 ALA A C 1
ATOM 2125 O O . ALA A 1 275 ? 71.580 -32.466 -41.203 1.00 40.75 275 ALA A O 1
#

Secondary structure (DSSP, 8-state):
-HHHHHH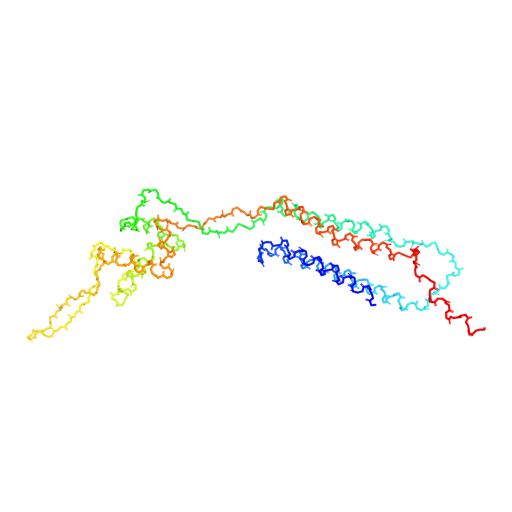HHHHHHHHHHHHHS-SSTT--HHHHHHHHHHHHHHHHHHHHHHHHHHHHHT-------SS------TTHHHHHHHHHHHHHHHHHHHHHHHHHT----EEEEEEEEPTT--S--HHHHHHHHHHHTT-SS--HHHHHHHHHHHHHGGGT--SSPPPTT-EEEEEEEEEETTEEEEEEEEEEE-SHHHHHHHHHHHHHSHHHHHHHHH-SEEEEEEEEPP----HHHHHHHHHHHHHHHHHHHHHHHHTSTT---TTTTSSTTTTSS--

Sequence (275 aa):
MKERSVYAGAVAVGAVVLLSLSDGLFASRSFLLGLGATTALTAAMALFRMERQWGREHRLFLPLPILPRPWRGGAALGRDRASVLILILLLAVPLVYRATGTGESHLVPRPYRISGLGRMSRESLRELWLTNRGEKLPDFSDYLCHRAFQQGFFHGYPQEFPDEGAAVTLSRYAPEGAGISRRDEVIAKYDEAWYKNELKVAKESALGALLYAQGVRGVSLETTGGVAVTSAYIAGYGLAVVLGYLPLLFLSRRAGPGSPRLFGSIMARRKRQEA

pLDDT: mean 70.59, std 18.44, range [34.44, 94.0]